Protein AF-A0A2G5SGX5-F1 (afdb_monomer)

pLDDT: mean 84.08, std 18.13, range [23.61, 96.81]

Solvent-accessible surface area (backbone atoms only — not comparable to full-atom values): 14830 Å² total; per-residue (Å²): 101,79,82,39,67,54,60,74,74,74,82,82,77,79,89,91,60,98,73,78,90,71,87,76,79,60,78,78,45,66,69,55,37,40,17,54,48,80,43,76,42,78,88,18,41,66,44,45,37,41,35,32,28,30,36,34,76,72,72,62,91,59,50,64,70,70,46,63,83,46,78,63,46,46,78,50,64,22,73,79,21,57,85,46,38,68,52,44,34,48,43,43,64,73,21,43,56,81,56,51,69,70,64,39,80,45,82,35,48,61,57,73,49,50,59,65,41,69,69,34,68,67,37,61,73,35,49,51,42,76,49,65,44,65,77,94,37,50,75,76,59,35,32,54,62,60,38,42,53,59,52,54,50,51,33,52,48,52,53,51,52,51,40,67,75,74,33,85,88,63,58,61,57,40,67,69,50,42,50,38,51,51,53,38,52,54,52,49,58,58,18,75,70,40,16,38,49,46,22,40,12,30,31,77,60,62,76,38,84,69,85,61,75,65,71,56,67,46,56,63,27,50,36,76,74,40,50,78,37,54,9,75,89,77,60,45,64,12,51,37,34,42,59,75,80,64,51,36,25,20,88,86,53,44,64,79,58,77,133

Structure (mmCIF, N/CA/C/O backbone):
data_AF-A0A2G5SGX5-F1
#
_entry.id   AF-A0A2G5SGX5-F1
#
loop_
_atom_site.group_PDB
_atom_site.id
_atom_site.type_symbol
_atom_site.label_atom_id
_atom_site.label_alt_id
_atom_site.label_comp_id
_atom_site.la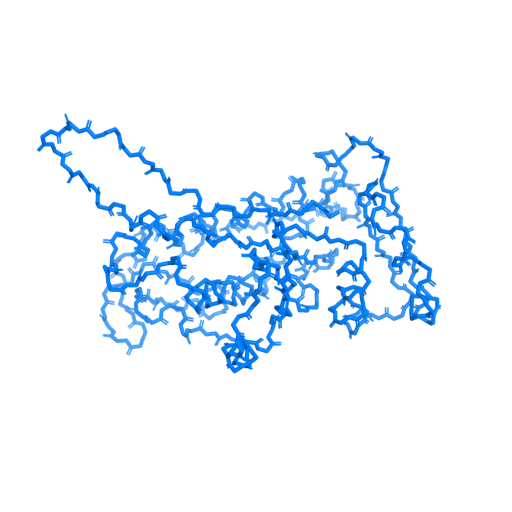bel_asym_id
_atom_site.label_entity_id
_atom_site.label_seq_id
_atom_site.pdbx_PDB_ins_code
_atom_site.Cartn_x
_atom_site.Cartn_y
_atom_site.Cartn_z
_atom_site.occupancy
_atom_site.B_iso_or_equiv
_atom_site.auth_seq_id
_atom_site.auth_comp_id
_atom_site.auth_asym_id
_atom_site.auth_atom_id
_atom_site.pdbx_PDB_model_num
ATOM 1 N N . MET A 1 1 ? 2.800 3.462 -11.704 1.00 28.61 1 MET A N 1
ATOM 2 C CA . MET A 1 1 ? 2.819 3.892 -10.299 1.00 28.61 1 MET A CA 1
ATOM 3 C C . MET A 1 1 ? 2.539 5.383 -10.240 1.00 28.61 1 MET A C 1
ATOM 5 O O . MET A 1 1 ? 3.451 6.197 -10.312 1.00 28.61 1 MET A O 1
ATOM 9 N N . ILE A 1 2 ? 1.272 5.736 -10.023 1.00 23.61 2 ILE A N 1
ATOM 10 C CA . ILE A 1 2 ? 0.923 7.075 -9.553 1.00 23.61 2 ILE A CA 1
ATOM 11 C C . ILE A 1 2 ? 1.416 7.231 -8.114 1.00 23.61 2 ILE A C 1
ATOM 13 O O . ILE A 1 2 ? 1.086 6.443 -7.227 1.00 23.61 2 ILE A O 1
ATOM 17 N N . CYS A 1 3 ? 2.215 8.274 -7.910 1.00 24.70 3 CYS A N 1
ATOM 18 C CA . CYS A 1 3 ? 2.566 8.831 -6.615 1.00 24.70 3 CYS A CA 1
ATOM 19 C C . CYS A 1 3 ? 1.268 9.293 -5.935 1.00 24.70 3 CYS A C 1
ATOM 21 O O . CYS A 1 3 ? 0.733 10.351 -6.273 1.00 24.70 3 CYS A O 1
ATOM 23 N N . PHE A 1 4 ? 0.720 8.502 -5.008 1.00 29.14 4 PHE A N 1
ATOM 24 C CA . PHE A 1 4 ? -0.409 8.964 -4.211 1.00 29.14 4 PHE A CA 1
ATOM 25 C C . PHE A 1 4 ? 0.092 9.870 -3.103 1.00 29.14 4 PHE A C 1
ATOM 27 O O . PHE A 1 4 ? 0.422 9.418 -2.009 1.00 29.14 4 PHE A O 1
ATOM 34 N N . LEU A 1 5 ? 0.082 11.172 -3.390 1.00 26.44 5 LEU A N 1
ATOM 35 C CA . LEU A 1 5 ? -0.033 12.176 -2.349 1.00 26.44 5 LEU A CA 1
ATOM 36 C C . LEU A 1 5 ? -1.410 11.961 -1.703 1.00 26.44 5 LEU A C 1
ATOM 38 O O . LEU A 1 5 ? -2.422 12.503 -2.154 1.00 26.44 5 LEU A O 1
ATOM 42 N N . ILE A 1 6 ? -1.475 11.162 -0.639 1.00 32.56 6 ILE A N 1
ATOM 43 C CA . ILE A 1 6 ? -2.511 11.393 0.363 1.00 32.56 6 ILE A CA 1
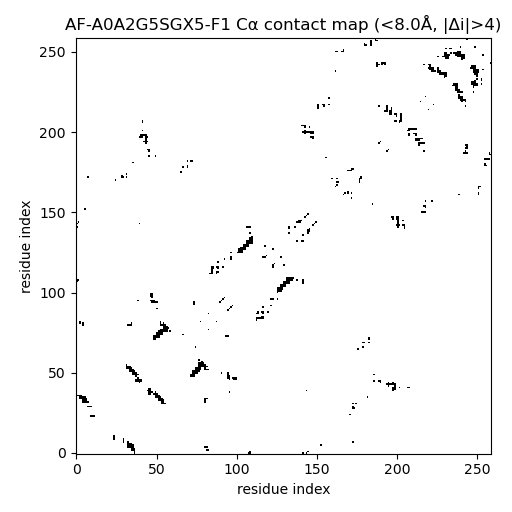ATOM 44 C C . ILE A 1 6 ? -2.043 12.646 1.086 1.00 32.56 6 ILE A C 1
ATOM 46 O O . ILE A 1 6 ? -1.414 12.620 2.141 1.00 32.56 6 ILE A O 1
ATOM 50 N N . CYS A 1 7 ? -2.318 13.787 0.452 1.00 26.64 7 CYS A N 1
ATOM 51 C CA . CYS A 1 7 ? -2.380 15.021 1.192 1.00 26.64 7 CYS A CA 1
ATOM 52 C C . CYS A 1 7 ? -3.456 14.764 2.242 1.00 26.64 7 CYS A C 1
ATOM 54 O O . CYS A 1 7 ? -4.599 14.444 1.896 1.00 26.64 7 CYS A O 1
ATOM 56 N N . PHE A 1 8 ? -3.076 14.831 3.516 1.00 33.53 8 PHE A N 1
ATOM 57 C CA . PHE A 1 8 ? -4.017 14.966 4.615 1.00 33.53 8 PHE A CA 1
ATOM 58 C C . PHE A 1 8 ? -4.720 16.309 4.413 1.00 33.53 8 PHE A C 1
ATOM 60 O O . PHE A 1 8 ? -4.390 17.302 5.050 1.00 33.53 8 PHE A O 1
ATOM 67 N N . MET A 1 9 ? -5.628 16.370 3.439 1.00 28.31 9 MET A N 1
ATOM 68 C CA . MET A 1 9 ? -6.354 17.576 3.102 1.00 28.31 9 MET A CA 1
ATOM 69 C C . MET A 1 9 ? -7.415 17.736 4.177 1.00 28.31 9 MET A C 1
ATOM 71 O O . MET A 1 9 ? -8.477 17.116 4.151 1.00 28.31 9 MET A O 1
ATOM 75 N N . ILE A 1 10 ? -7.048 18.512 5.188 1.00 33.66 10 ILE A N 1
ATOM 76 C CA . ILE A 1 10 ? -7.938 18.974 6.238 1.00 33.66 10 ILE A CA 1
ATOM 77 C C . ILE A 1 10 ? -8.904 19.957 5.569 1.00 33.66 10 ILE A C 1
ATOM 79 O O . ILE A 1 10 ? -8.487 20.987 5.044 1.00 33.66 10 ILE A O 1
ATOM 83 N N . CYS A 1 11 ? -10.193 19.620 5.528 1.00 25.23 11 CYS A N 1
ATOM 84 C CA . CYS A 1 11 ? -11.223 20.550 5.074 1.00 25.23 11 CYS A CA 1
ATOM 85 C C . CYS A 1 11 ? -11.284 21.746 6.036 1.00 25.23 11 CYS A C 1
ATOM 87 O O . CYS A 1 11 ? -11.683 21.583 7.187 1.00 25.23 11 CYS A O 1
ATOM 89 N N . PHE A 1 12 ? -10.927 22.942 5.568 1.00 29.73 12 PHE A N 1
ATOM 90 C CA . PHE A 1 12 ? -11.193 24.186 6.290 1.00 29.73 12 PHE A CA 1
ATOM 91 C C . PHE A 1 12 ? -12.675 24.566 6.162 1.00 29.73 12 PHE A C 1
ATOM 93 O O . PHE A 1 12 ? -13.223 24.593 5.061 1.00 29.73 12 PHE A O 1
ATOM 100 N N . ALA A 1 13 ? -13.314 24.914 7.280 1.00 30.45 13 ALA A N 1
ATOM 101 C CA . ALA A 1 13 ? -14.535 25.718 7.278 1.00 30.45 13 ALA A CA 1
ATOM 102 C C . ALA A 1 13 ? -14.161 27.213 7.326 1.00 30.45 13 ALA A C 1
ATOM 104 O O . ALA A 1 13 ? -13.149 27.580 7.927 1.00 30.45 13 ALA A O 1
ATOM 105 N N . LYS A 1 14 ? -14.963 28.082 6.692 1.00 34.59 14 LYS A N 1
ATOM 106 C CA . LYS A 1 14 ? -14.760 29.543 6.719 1.00 34.59 14 LYS A CA 1
ATOM 107 C C . LYS A 1 14 ? -14.859 30.082 8.156 1.00 34.59 14 LYS A C 1
ATOM 109 O O . LYS A 1 14 ? -15.774 29.730 8.897 1.00 34.59 14 LYS A O 1
ATOM 114 N N . ARG A 1 15 ? -13.926 30.965 8.526 1.00 36.12 15 ARG A N 1
ATOM 115 C CA . ARG A 1 15 ? -13.921 31.720 9.793 1.00 36.12 15 ARG A CA 1
ATOM 116 C C . ARG A 1 15 ? -15.169 32.621 9.856 1.00 36.12 15 ARG A C 1
ATOM 118 O O . ARG A 1 15 ? -15.431 33.313 8.878 1.00 36.12 15 ARG A O 1
ATOM 125 N N . GLY A 1 16 ? -15.895 32.625 10.981 1.00 43.38 16 GLY A N 1
ATOM 126 C CA . GLY A 1 16 ? -17.035 33.533 11.224 1.00 43.38 16 GLY A CA 1
ATOM 127 C C . GLY A 1 16 ? -18.434 32.899 11.241 1.00 43.38 16 GLY A C 1
ATOM 128 O O . GLY A 1 16 ? -19.388 33.553 10.843 1.00 43.38 16 GLY A O 1
ATOM 129 N N . THR A 1 17 ? -18.580 31.638 11.663 1.00 46.62 17 THR A N 1
ATOM 130 C CA . THR A 1 17 ? -19.898 31.005 11.875 1.00 46.62 17 THR A CA 1
ATOM 131 C C . THR A 1 17 ? -20.129 30.728 13.361 1.00 46.62 17 THR A C 1
ATOM 133 O O . THR A 1 17 ? -19.258 30.165 14.020 1.00 46.62 17 THR A O 1
ATOM 136 N N . ASP A 1 18 ? -21.311 31.086 13.877 1.00 43.62 18 ASP A N 1
ATOM 137 C CA . ASP A 1 18 ? -21.680 30.956 15.303 1.00 43.62 18 ASP A CA 1
ATOM 138 C C . ASP A 1 18 ? -21.793 29.500 15.790 1.00 43.62 18 ASP A C 1
ATOM 140 O O . ASP A 1 18 ? -21.852 29.234 16.989 1.00 43.62 18 ASP A O 1
ATOM 144 N N . LYS A 1 19 ? -21.794 28.527 1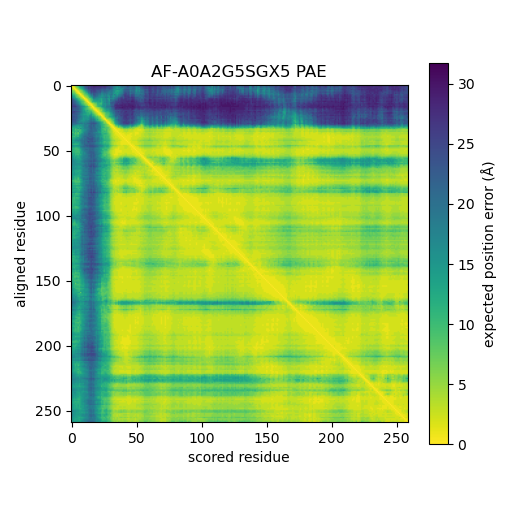4.869 1.00 40.25 19 LYS A N 1
ATOM 145 C CA . LYS A 1 19 ? -21.787 27.092 15.178 1.00 40.25 19 LYS A CA 1
ATOM 146 C C . LYS A 1 19 ? -20.506 26.437 14.672 1.00 40.25 19 LYS A C 1
ATOM 148 O O . LYS A 1 19 ? -20.391 26.063 13.504 1.00 40.25 19 LYS A O 1
ATOM 153 N N . VAL A 1 20 ? -19.555 26.239 15.581 1.00 43.84 20 VAL A N 1
ATOM 154 C CA . VAL A 1 20 ? -18.352 25.436 15.333 1.00 43.84 20 VAL A CA 1
ATOM 155 C C . VAL A 1 20 ? -18.704 23.958 15.508 1.00 43.84 20 VAL A C 1
ATOM 157 O O . VAL A 1 20 ? -18.677 23.424 16.610 1.00 43.84 20 VAL A O 1
ATOM 160 N N . TYR A 1 21 ? -19.036 23.276 14.411 1.00 46.88 21 TYR A N 1
ATOM 161 C CA . TYR A 1 21 ? -19.309 21.830 14.437 1.00 46.88 21 TYR A CA 1
ATOM 162 C C . TYR A 1 21 ? -18.037 20.977 14.565 1.00 46.88 21 TYR A C 1
ATOM 164 O O . TYR A 1 21 ? -18.115 19.801 14.916 1.00 46.88 21 TYR A O 1
ATOM 172 N N . ARG A 1 22 ? -16.866 21.536 14.222 1.00 43.31 22 ARG A N 1
ATOM 173 C CA . ARG A 1 22 ? -15.574 20.834 14.190 1.00 43.31 22 ARG A CA 1
ATOM 174 C C . ARG A 1 22 ? -14.421 21.792 14.475 1.00 43.31 22 ARG A C 1
ATOM 176 O O . ARG A 1 22 ? -14.322 22.840 13.841 1.00 43.31 22 ARG A O 1
ATOM 183 N N . VAL A 1 23 ? -13.503 21.390 15.350 1.00 46.00 23 VAL A N 1
ATOM 184 C CA . VAL A 1 23 ? -12.199 22.046 15.517 1.00 46.00 23 VAL A CA 1
ATOM 185 C C . VAL A 1 23 ? -11.193 21.317 14.627 1.00 46.00 23 VAL A C 1
ATOM 187 O O . VAL A 1 23 ? -10.923 20.134 14.823 1.00 46.00 23 VAL A O 1
ATOM 190 N N . CYS A 1 24 ? -10.659 21.998 13.613 1.00 46.50 24 CYS A N 1
ATOM 191 C CA . CYS A 1 24 ? -9.562 21.463 12.805 1.00 46.50 24 CYS A CA 1
ATOM 192 C C . CYS A 1 24 ? -8.223 21.667 13.529 1.00 46.50 24 CYS A C 1
ATOM 194 O O . CYS A 1 24 ? -8.027 22.660 14.229 1.00 46.50 24 CYS A O 1
ATOM 196 N N . GLN A 1 25 ? -7.303 20.711 13.370 1.00 47.66 25 GLN A N 1
ATOM 197 C CA . GLN A 1 25 ? -5.969 20.755 13.980 1.00 47.66 25 GLN A CA 1
ATOM 198 C C . GLN A 1 25 ? -5.160 21.969 13.478 1.00 47.66 25 GLN A C 1
ATOM 200 O O . GLN A 1 25 ? -5.423 22.492 12.397 1.00 47.66 25 GLN A O 1
ATOM 205 N N . ARG A 1 26 ? -4.196 22.430 14.294 1.00 45.75 26 ARG A N 1
ATOM 206 C CA . ARG A 1 26 ? -3.393 23.660 14.092 1.00 45.75 26 ARG A CA 1
ATOM 207 C C . ARG A 1 26 ? -2.812 23.772 12.678 1.00 45.75 26 ARG A C 1
ATOM 209 O O . ARG A 1 26 ? -2.385 22.780 12.120 1.00 45.75 26 ARG A O 1
ATOM 216 N N . ASP A 1 27 ? -2.633 24.984 12.164 1.00 42.56 27 ASP A N 1
ATOM 217 C CA . ASP A 1 27 ? -2.135 25.235 10.799 1.00 42.56 27 ASP A CA 1
ATOM 218 C C . ASP A 1 27 ? -0.781 24.553 10.475 1.00 42.56 27 ASP A C 1
ATOM 220 O O . ASP A 1 27 ? -0.607 23.973 9.408 1.00 42.56 27 ASP A O 1
ATOM 224 N N . ASN A 1 28 ? 0.153 24.464 11.434 1.00 41.00 28 ASN A N 1
ATOM 225 C CA . ASN A 1 28 ? 1.418 23.721 11.263 1.00 41.00 28 ASN A CA 1
ATOM 226 C C . ASN A 1 28 ? 1.248 22.197 11.057 1.00 41.00 28 ASN A C 1
ATOM 228 O O . ASN A 1 28 ? 2.151 21.553 10.529 1.00 41.00 28 ASN A O 1
ATOM 232 N N . ALA A 1 29 ? 0.101 21.621 11.434 1.00 43.16 29 ALA A N 1
ATOM 233 C CA . ALA A 1 29 ? -0.271 20.224 11.188 1.00 43.16 29 ALA A CA 1
ATOM 234 C C . ALA A 1 29 ? -0.443 19.901 9.693 1.00 43.16 29 ALA A C 1
ATOM 236 O O . ALA A 1 29 ? -0.409 18.737 9.306 1.00 43.16 29 ALA A O 1
ATOM 237 N N . THR A 1 30 ? -0.631 20.922 8.853 1.00 46.97 30 THR A N 1
ATOM 238 C CA . THR A 1 30 ? -0.876 20.778 7.409 1.00 46.97 30 THR A CA 1
ATOM 239 C C . THR A 1 30 ? 0.407 20.711 6.579 1.00 46.97 30 THR A C 1
ATOM 241 O O . THR A 1 30 ? 0.362 20.383 5.396 1.00 46.97 30 THR A O 1
ATOM 244 N N . ARG A 1 31 ? 1.568 20.997 7.188 1.00 49.03 31 ARG A N 1
ATOM 245 C CA . ARG A 1 31 ? 2.859 21.091 6.486 1.00 49.03 31 ARG A CA 1
ATOM 246 C C . ARG A 1 31 ? 3.586 19.761 6.331 1.00 49.03 31 ARG A C 1
ATOM 248 O O . ARG A 1 31 ? 4.628 19.736 5.692 1.00 49.03 31 ARG A O 1
ATOM 255 N N . HIS A 1 32 ? 3.075 18.680 6.912 1.00 58.59 32 HIS A N 1
ATOM 256 C CA . HIS A 1 32 ? 3.657 17.347 6.794 1.00 58.59 32 HIS A CA 1
ATOM 257 C C . HIS A 1 32 ? 2.726 16.472 5.959 1.00 58.59 32 HIS A C 1
ATOM 259 O O . HIS A 1 32 ? 1.729 15.950 6.453 1.00 58.59 32 HIS A O 1
ATOM 265 N N . SER A 1 33 ? 3.039 16.338 4.674 1.00 68.12 33 SER A N 1
ATOM 266 C CA . SER A 1 33 ? 2.408 15.360 3.794 1.00 68.12 33 SER A CA 1
ATOM 267 C C . SER A 1 33 ? 3.286 14.114 3.684 1.00 68.12 33 SER A C 1
ATOM 269 O O . SER A 1 33 ? 4.501 14.151 3.903 1.00 68.12 33 SER A O 1
ATOM 271 N N . MET A 1 34 ? 2.657 12.989 3.363 1.00 80.81 34 MET A N 1
ATOM 272 C CA . MET A 1 34 ? 3.364 11.763 3.022 1.00 80.81 34 MET A CA 1
ATOM 273 C C . MET A 1 34 ? 2.718 11.114 1.811 1.00 80.81 34 MET A C 1
ATOM 275 O O . MET A 1 34 ? 1.509 11.225 1.594 1.00 80.81 34 MET A O 1
ATOM 279 N N . THR A 1 35 ? 3.541 10.420 1.045 1.00 83.06 35 THR A N 1
ATOM 280 C CA . THR A 1 35 ? 3.111 9.651 -0.114 1.00 83.06 35 THR A CA 1
ATOM 281 C C . THR A 1 35 ? 3.243 8.171 0.197 1.00 83.06 35 THR A C 1
ATOM 283 O O . THR A 1 35 ? 4.284 7.738 0.694 1.00 83.06 35 THR A O 1
ATOM 286 N N . PHE A 1 36 ? 2.197 7.408 -0.120 1.00 86.25 36 PHE A N 1
ATOM 287 C CA . PHE A 1 36 ? 2.217 5.949 -0.083 1.00 86.25 36 PHE A CA 1
ATOM 288 C C . PHE A 1 36 ? 2.417 5.387 -1.485 1.00 86.25 36 PHE A C 1
ATOM 290 O O . PHE A 1 36 ? 1.718 5.769 -2.427 1.00 86.25 36 PHE A O 1
ATOM 297 N N . ASN A 1 37 ? 3.337 4.436 -1.601 1.00 88.62 37 ASN A N 1
ATOM 298 C CA . ASN A 1 37 ? 3.647 3.735 -2.839 1.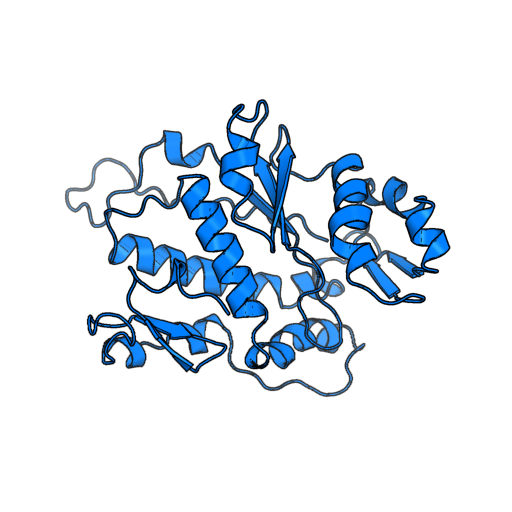00 88.62 37 ASN A CA 1
ATOM 299 C C . ASN A 1 37 ? 3.441 2.224 -2.629 1.00 88.62 37 ASN A C 1
ATOM 301 O O . ASN A 1 37 ? 4.413 1.487 -2.439 1.00 88.62 37 ASN A O 1
ATOM 305 N N . PRO A 1 38 ? 2.178 1.754 -2.601 1.00 91.69 38 PRO A N 1
ATOM 306 C CA . PRO A 1 38 ? 1.878 0.331 -2.507 1.00 91.69 38 PRO A CA 1
ATOM 307 C C . PRO A 1 38 ? 2.219 -0.384 -3.821 1.00 91.69 38 PRO A C 1
ATOM 309 O O . PRO A 1 38 ? 2.077 0.179 -4.909 1.00 91.69 38 PRO A O 1
ATOM 312 N N . CYS A 1 39 ? 2.612 -1.652 -3.720 1.00 93.06 39 CYS A N 1
ATOM 313 C CA . CYS A 1 39 ? 2.743 -2.557 -4.857 1.00 93.06 39 CYS A CA 1
ATOM 314 C C . CYS A 1 39 ? 1.748 -3.704 -4.691 1.00 93.06 39 CYS A C 1
ATOM 316 O O . CYS A 1 39 ? 1.640 -4.272 -3.606 1.00 93.06 39 CYS A O 1
ATOM 318 N N . ILE A 1 40 ? 1.012 -4.025 -5.753 1.00 94.69 40 ILE A N 1
ATOM 319 C CA . ILE A 1 40 ? 0.028 -5.108 -5.766 1.00 94.69 40 ILE A CA 1
ATOM 320 C C . ILE A 1 40 ? 0.370 -6.122 -6.850 1.00 94.69 40 ILE A C 1
ATOM 322 O O . ILE A 1 40 ? 0.915 -5.759 -7.894 1.00 94.69 40 ILE A O 1
ATOM 326 N N . SER A 1 41 ? 0.003 -7.372 -6.614 1.00 94.56 41 SER A N 1
ATOM 327 C CA . SER A 1 41 ? 0.204 -8.492 -7.531 1.00 94.56 41 SER A CA 1
ATOM 328 C C . SER A 1 41 ? -1.126 -9.073 -8.014 1.00 94.56 41 SER A C 1
ATOM 330 O O . SER A 1 41 ? -2.169 -8.938 -7.366 1.00 94.56 41 SER A O 1
ATOM 332 N N . ALA A 1 42 ? -1.088 -9.740 -9.170 1.00 93.19 42 ALA A N 1
ATOM 333 C CA . ALA A 1 42 ? -2.269 -10.342 -9.791 1.00 93.19 42 ALA A CA 1
ATOM 334 C C . ALA A 1 42 ? -2.854 -11.517 -8.983 1.00 93.19 42 ALA A C 1
ATOM 336 O O . ALA A 1 42 ? -4.016 -11.861 -9.168 1.00 93.19 42 ALA A O 1
ATOM 337 N N . ASP A 1 43 ? -2.094 -12.097 -8.049 1.00 91.75 43 ASP A N 1
ATOM 338 C CA . ASP A 1 43 ? -2.593 -13.091 -7.088 1.00 91.75 43 ASP A CA 1
ATOM 339 C C . ASP A 1 43 ? -3.374 -12.458 -5.920 1.00 91.75 43 ASP A C 1
ATOM 341 O O . ASP A 1 43 ? -3.851 -13.174 -5.043 1.00 91.75 43 ASP A O 1
ATOM 345 N N . GLY A 1 44 ? -3.561 -11.135 -5.921 1.00 93.19 44 GLY A N 1
ATOM 346 C CA . GLY A 1 44 ? -4.358 -10.435 -4.921 1.00 93.19 44 GLY A CA 1
ATOM 347 C C . GLY A 1 44 ? -3.589 -10.078 -3.654 1.00 93.19 44 GLY A C 1
ATOM 348 O O . GLY A 1 44 ? -4.193 -9.978 -2.593 1.00 93.19 44 GLY A O 1
ATOM 349 N N . LYS A 1 45 ? -2.268 -9.894 -3.722 1.00 92.94 45 LYS A N 1
ATOM 350 C CA . LYS A 1 45 ? -1.461 -9.545 -2.545 1.00 92.94 45 LYS A CA 1
ATOM 351 C C . LYS A 1 45 ? -0.879 -8.144 -2.639 1.00 92.94 45 LYS A C 1
ATOM 353 O O . LYS A 1 45 ? -0.576 -7.635 -3.717 1.00 92.94 45 LYS A O 1
ATOM 358 N N . LEU A 1 46 ? -0.676 -7.537 -1.474 1.00 92.62 46 LEU A N 1
ATOM 359 C CA . LEU A 1 46 ? 0.269 -6.437 -1.322 1.00 92.62 46 LEU A CA 1
ATOM 360 C C . LEU A 1 46 ? 1.684 -7.018 -1.289 1.00 92.62 46 LEU A C 1
ATOM 362 O O . LEU A 1 46 ? 1.992 -7.876 -0.465 1.00 92.62 46 LEU A O 1
ATOM 366 N N . THR A 1 47 ? 2.528 -6.557 -2.204 1.00 88.06 47 THR A N 1
ATOM 367 C CA . THR A 1 47 ? 3.869 -7.094 -2.434 1.00 88.06 47 THR A CA 1
ATOM 368 C C . THR A 1 47 ? 4.927 -6.181 -1.821 1.00 88.06 47 THR A C 1
ATOM 370 O O . THR A 1 47 ? 4.969 -4.983 -2.108 1.00 88.06 47 THR A O 1
ATOM 373 N N . GLY A 1 48 ? 5.798 -6.763 -0.997 1.00 88.75 48 GLY A N 1
ATOM 374 C CA . GLY A 1 48 ? 6.919 -6.066 -0.370 1.00 88.75 48 GLY A CA 1
ATOM 375 C C . GLY A 1 48 ? 6.522 -5.074 0.720 1.00 88.75 48 GLY A C 1
ATOM 376 O O . GLY A 1 48 ? 5.381 -5.027 1.182 1.00 88.75 48 GLY A O 1
ATOM 377 N N . LYS A 1 49 ? 7.510 -4.289 1.158 1.00 93.38 49 LYS A N 1
ATOM 378 C CA . LYS A 1 49 ? 7.298 -3.220 2.141 1.00 93.38 49 LYS A CA 1
ATOM 379 C C . LYS A 1 49 ? 6.527 -2.063 1.519 1.00 93.38 49 LYS A C 1
ATOM 381 O O . LYS A 1 49 ? 6.755 -1.717 0.357 1.00 93.38 49 LYS A O 1
ATOM 386 N N . LEU A 1 50 ? 5.680 -1.408 2.311 1.00 93.69 50 LEU A N 1
ATOM 387 C CA . LEU A 1 50 ? 5.051 -0.164 1.881 1.00 93.69 50 LEU A CA 1
ATOM 388 C C . LEU A 1 50 ? 6.102 0.945 1.863 1.00 93.69 50 LEU A C 1
ATOM 390 O O . LEU A 1 50 ? 6.668 1.306 2.897 1.00 93.69 50 LEU A O 1
ATOM 394 N N . PHE A 1 51 ? 6.352 1.501 0.685 1.00 93.25 51 PHE A N 1
ATOM 395 C CA . PHE A 1 51 ? 7.284 2.606 0.532 1.00 93.25 51 PHE A CA 1
ATOM 396 C C . PHE A 1 51 ? 6.579 3.923 0.843 1.00 93.25 51 PHE A C 1
ATOM 398 O O . PHE A 1 51 ? 5.547 4.251 0.251 1.00 93.25 51 PHE A O 1
ATOM 405 N N . VAL A 1 52 ? 7.121 4.651 1.816 1.00 91.81 52 VAL A N 1
ATOM 406 C CA . VAL A 1 52 ? 6.535 5.874 2.364 1.00 91.81 52 VAL A CA 1
ATOM 407 C C . VAL A 1 52 ? 7.526 7.013 2.183 1.00 91.81 52 VAL A C 1
ATOM 409 O O . VAL A 1 52 ? 8.616 6.979 2.748 1.00 91.81 52 VAL A O 1
ATOM 412 N N . THR A 1 53 ? 7.142 8.042 1.430 1.00 90.19 53 THR A N 1
ATOM 413 C CA . THR A 1 53 ? 7.965 9.250 1.257 1.00 90.19 53 THR A CA 1
ATOM 414 C C . THR A 1 53 ? 7.397 10.387 2.094 1.00 90.19 53 THR A C 1
ATOM 416 O O . THR A 1 53 ? 6.278 10.835 1.853 1.00 90.19 53 THR A O 1
ATOM 419 N N . LEU A 1 54 ? 8.168 10.867 3.067 1.00 88.00 54 LEU A N 1
ATOM 420 C CA . LEU A 1 54 ? 7.830 12.035 3.878 1.00 88.00 54 LEU A CA 1
ATOM 421 C C . LEU A 1 54 ? 8.230 13.331 3.161 1.00 88.00 54 LEU A C 1
ATOM 423 O O . LEU A 1 54 ? 9.330 13.429 2.609 1.00 88.00 54 LEU A O 1
ATOM 427 N N . TYR A 1 55 ? 7.368 14.348 3.204 1.00 85.62 55 TYR A N 1
ATOM 428 C CA . TYR A 1 55 ? 7.725 15.708 2.796 1.00 85.62 55 TYR A CA 1
ATOM 429 C C . TYR A 1 55 ? 8.611 16.366 3.857 1.00 85.62 55 TYR A C 1
ATOM 431 O O . TYR A 1 55 ? 8.123 17.022 4.781 1.00 85.62 55 TYR A O 1
ATOM 439 N N . GLU A 1 56 ? 9.924 16.146 3.746 1.00 83.12 56 GLU A N 1
ATOM 440 C CA . GLU A 1 56 ? 10.926 16.660 4.683 1.00 83.12 56 GLU A CA 1
ATOM 441 C C . GLU A 1 56 ? 12.221 17.029 3.961 1.00 83.12 56 GLU A C 1
ATOM 443 O O . GLU A 1 56 ? 13.077 16.170 3.718 1.00 83.12 56 GLU A O 1
ATOM 448 N N . PRO A 1 57 ? 12.414 18.328 3.668 1.00 78.75 57 PRO A N 1
ATOM 449 C CA . PRO A 1 57 ? 13.676 18.841 3.145 1.00 78.75 57 PRO A CA 1
ATOM 450 C C . PRO A 1 57 ? 14.875 18.507 4.038 1.00 78.75 57 PRO A C 1
ATOM 452 O O . PRO A 1 57 ? 15.962 18.222 3.542 1.00 78.75 57 PRO A O 1
ATOM 455 N N . LYS A 1 58 ? 14.677 18.541 5.361 1.00 81.69 58 LYS A N 1
ATOM 456 C CA . LYS A 1 58 ? 15.689 18.207 6.367 1.00 81.69 58 LYS A CA 1
ATOM 457 C C . LYS A 1 58 ? 15.052 17.304 7.426 1.00 81.69 58 LYS A C 1
ATOM 459 O O . LYS A 1 58 ? 14.299 17.817 8.257 1.00 81.69 58 LYS A O 1
ATOM 464 N N . PRO A 1 59 ? 15.315 15.988 7.404 1.00 79.31 59 PRO A N 1
ATOM 465 C CA . PRO A 1 59 ? 14.736 15.080 8.379 1.00 79.31 59 PRO A CA 1
ATOM 466 C C . PRO A 1 59 ? 15.348 15.338 9.766 1.00 79.31 59 PRO A C 1
ATOM 468 O O . PRO A 1 59 ? 16.530 15.689 9.872 1.00 79.31 59 PRO A O 1
ATOM 471 N N . PRO A 1 60 ? 14.588 15.149 10.855 1.00 81.44 60 PRO A N 1
ATOM 472 C CA . PRO A 1 60 ? 15.140 15.234 12.200 1.00 81.44 60 PRO A CA 1
ATOM 473 C C . PRO A 1 60 ? 16.157 14.108 12.438 1.00 81.44 60 PRO A C 1
ATOM 475 O O . PRO A 1 60 ? 16.009 12.999 11.927 1.00 81.44 60 PRO A O 1
ATOM 478 N N . ARG A 1 61 ? 17.165 14.347 13.291 1.00 81.06 61 ARG A N 1
ATOM 479 C CA . ARG A 1 61 ? 18.173 13.322 13.647 1.00 81.06 61 ARG A CA 1
ATOM 480 C C . ARG A 1 61 ? 17.544 12.044 14.221 1.00 81.06 61 ARG A C 1
ATOM 482 O O . ARG A 1 61 ? 18.058 10.953 14.000 1.00 81.06 61 ARG A O 1
ATOM 489 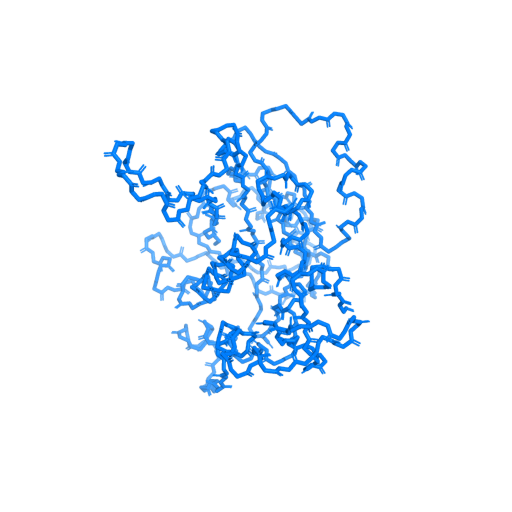N N . SER A 1 62 ? 16.410 12.174 14.910 1.00 83.31 62 SER A N 1
ATOM 490 C CA . SER A 1 62 ? 15.656 11.069 15.512 1.00 83.31 62 SER A CA 1
ATOM 491 C C . SER A 1 62 ? 14.782 10.281 14.526 1.00 83.31 62 SER A C 1
ATOM 493 O O . SER A 1 62 ? 14.132 9.324 14.945 1.00 83.31 62 SER A O 1
ATOM 495 N N . ILE A 1 63 ? 14.763 10.619 13.227 1.00 84.00 63 ILE A N 1
ATOM 496 C CA . ILE A 1 63 ? 13.901 9.942 12.241 1.00 84.00 63 ILE A CA 1
ATOM 497 C C . ILE A 1 63 ? 14.139 8.428 12.213 1.00 84.00 63 ILE A C 1
ATOM 499 O O . ILE A 1 63 ? 13.186 7.660 12.158 1.00 84.00 63 ILE A O 1
ATOM 503 N N . ARG A 1 64 ? 15.397 7.987 12.353 1.00 84.62 64 ARG A N 1
ATOM 504 C CA . ARG A 1 64 ? 15.747 6.559 12.372 1.00 84.62 64 ARG A CA 1
ATOM 505 C C . ARG A 1 64 ? 15.120 5.831 13.559 1.00 84.62 64 ARG A C 1
ATOM 507 O O . ARG A 1 64 ? 14.559 4.761 13.374 1.00 84.62 64 ARG A O 1
ATOM 514 N N . GLN A 1 65 ? 15.180 6.423 14.752 1.00 86.75 65 GLN A N 1
ATOM 515 C CA . GLN A 1 65 ? 14.578 5.851 15.963 1.00 86.75 65 GLN A CA 1
ATOM 516 C C . GLN A 1 65 ? 13.051 5.827 15.871 1.00 86.75 65 GLN A C 1
ATOM 518 O O . GLN A 1 65 ? 12.431 4.860 16.291 1.00 86.75 65 GLN A O 1
ATOM 523 N N . MET A 1 66 ? 12.448 6.865 15.285 1.00 87.12 66 MET A N 1
ATOM 524 C CA . MET A 1 66 ? 10.999 6.924 15.089 1.00 87.12 66 MET A CA 1
ATOM 525 C C . MET A 1 66 ? 10.498 5.877 14.091 1.00 87.12 66 MET A C 1
ATOM 527 O O . MET A 1 66 ? 9.410 5.344 14.267 1.00 87.12 66 MET A O 1
ATOM 531 N N . VAL A 1 67 ? 11.268 5.606 13.036 1.00 89.62 67 VAL A N 1
ATOM 532 C CA . VAL A 1 67 ? 10.894 4.655 11.981 1.00 89.62 67 VAL A CA 1
ATOM 533 C C . VAL A 1 67 ? 11.176 3.207 12.386 1.00 89.62 67 VAL A C 1
ATOM 535 O O . VAL A 1 67 ? 10.484 2.313 11.915 1.00 89.62 67 VAL A O 1
ATOM 538 N N . ALA A 1 68 ? 12.153 2.966 13.267 1.00 88.88 68 ALA A N 1
ATOM 539 C CA . ALA A 1 68 ? 12.598 1.625 13.656 1.00 88.88 68 ALA A CA 1
ATOM 540 C C . ALA A 1 68 ? 11.478 0.636 14.056 1.00 88.88 68 ALA A C 1
ATOM 542 O O . ALA A 1 68 ? 11.594 -0.529 13.678 1.00 88.88 68 ALA A O 1
ATOM 543 N N . PRO A 1 69 ? 10.392 1.043 14.748 1.00 91.50 69 PRO A N 1
ATOM 544 C CA . PRO A 1 69 ? 9.292 0.134 15.082 1.00 91.50 69 PRO A CA 1
ATOM 545 C C . PRO A 1 69 ? 8.462 -0.347 13.880 1.00 91.50 69 PRO A C 1
ATOM 547 O O . PRO A 1 69 ? 7.746 -1.334 13.999 1.00 91.50 69 PRO A O 1
ATOM 550 N N . PHE A 1 70 ? 8.519 0.337 12.733 1.00 92.31 70 PHE A N 1
ATOM 551 C CA . PHE A 1 70 ? 7.675 0.056 11.569 1.00 92.31 70 PHE A CA 1
ATOM 552 C C . PHE A 1 70 ? 8.401 -0.840 10.559 1.00 92.31 70 PHE A C 1
ATOM 554 O O . PHE A 1 70 ? 8.897 -0.376 9.532 1.00 92.31 70 PHE A O 1
A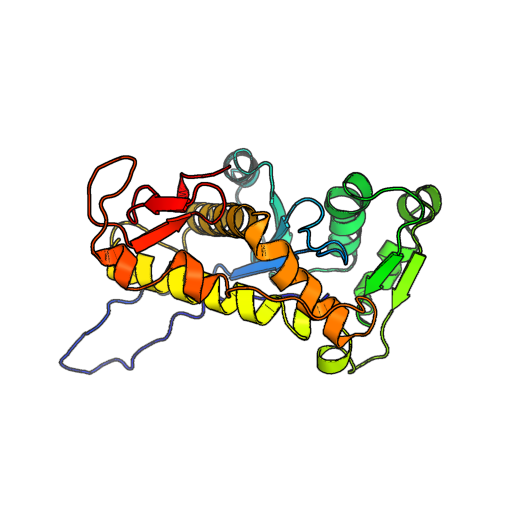TOM 561 N N . THR A 1 71 ? 8.470 -2.140 10.843 1.00 90.88 71 THR A N 1
ATOM 562 C CA . THR A 1 71 ? 9.231 -3.112 10.035 1.00 90.88 71 THR A CA 1
ATOM 563 C C . THR A 1 71 ? 8.674 -3.326 8.627 1.00 90.88 71 THR A C 1
ATOM 565 O O . THR A 1 71 ? 9.454 -3.581 7.701 1.00 90.88 71 THR A O 1
ATOM 568 N N . ASP A 1 72 ? 7.360 -3.168 8.458 1.00 91.19 72 ASP A N 1
ATOM 569 C CA . ASP A 1 72 ? 6.641 -3.361 7.187 1.00 91.19 72 ASP A CA 1
ATOM 570 C C . ASP A 1 72 ? 6.691 -2.134 6.273 1.00 91.19 72 ASP A C 1
ATOM 572 O O . ASP A 1 72 ? 6.274 -2.184 5.112 1.00 91.19 72 ASP A O 1
ATOM 576 N N . LEU A 1 73 ? 7.218 -1.023 6.789 1.00 94.50 73 LEU A N 1
ATOM 577 C CA . LEU A 1 73 ? 7.386 0.216 6.053 1.00 94.50 73 LEU A CA 1
ATOM 578 C C . LEU A 1 73 ? 8.851 0.383 5.640 1.00 94.50 73 LEU A C 1
ATOM 580 O O . LEU A 1 73 ? 9.782 0.072 6.385 1.00 94.50 73 LEU A O 1
ATOM 584 N N . TYR A 1 74 ? 9.065 0.939 4.453 1.00 94.19 74 TYR A N 1
ATOM 585 C CA . TYR A 1 74 ? 10.324 1.590 4.111 1.00 94.19 74 TYR A CA 1
ATOM 586 C C . TYR A 1 74 ? 10.066 3.091 4.064 1.00 94.19 74 TYR A C 1
ATOM 588 O O . TYR A 1 74 ? 9.451 3.598 3.125 1.00 94.19 74 TYR A O 1
ATOM 596 N N . VAL A 1 75 ? 10.494 3.796 5.110 1.00 92.38 75 VAL A N 1
ATOM 597 C CA . VAL A 1 75 ? 10.255 5.234 5.245 1.00 92.38 75 VAL A CA 1
ATOM 598 C C . VAL A 1 75 ? 11.476 6.002 4.761 1.00 92.38 75 VAL A C 1
ATOM 600 O O . VAL A 1 75 ? 12.581 5.835 5.275 1.00 92.38 75 VAL A O 1
ATOM 603 N N . THR A 1 76 ? 11.252 6.876 3.791 1.00 91.31 76 THR A N 1
ATOM 604 C CA . THR A 1 76 ? 12.235 7.809 3.244 1.00 91.31 76 THR A CA 1
ATOM 605 C C . THR A 1 76 ? 11.681 9.233 3.284 1.00 91.31 76 THR A C 1
ATOM 607 O O . THR A 1 76 ? 10.558 9.469 3.736 1.00 91.31 76 THR A O 1
ATOM 610 N N . HIS A 1 77 ? 12.458 10.206 2.824 1.00 90.00 77 HIS A N 1
ATOM 611 C CA . HIS A 1 77 ? 12.029 11.594 2.741 1.00 90.00 77 HIS A CA 1
ATOM 612 C C . HIS A 1 77 ? 12.488 12.249 1.438 1.00 90.00 77 HIS A C 1
ATOM 614 O O . HIS A 1 77 ? 13.473 11.842 0.821 1.00 90.00 77 HIS A O 1
ATOM 620 N N . SER A 1 78 ? 11.778 13.293 1.019 1.00 86.94 78 SER A N 1
ATOM 621 C CA . SER A 1 78 ? 12.198 14.136 -0.097 1.00 86.94 78 SER A CA 1
ATOM 622 C C . SER A 1 78 ? 11.808 15.592 0.131 1.00 86.94 78 SER A C 1
ATOM 624 O O . SER A 1 78 ? 10.931 15.902 0.939 1.00 86.94 78 SER A O 1
ATOM 626 N N . HIS A 1 79 ? 12.458 16.501 -0.601 1.00 83.12 79 HIS A N 1
ATOM 627 C CA . HIS A 1 79 ? 12.172 17.932 -0.502 1.00 83.12 79 HIS A CA 1
ATOM 628 C C . HIS A 1 79 ? 10.737 18.273 -0.918 1.00 83.12 79 HIS A C 1
ATOM 630 O O . HIS A 1 79 ? 10.204 19.256 -0.432 1.00 83.12 79 HIS A O 1
ATOM 636 N N . SER A 1 80 ? 10.118 17.498 -1.814 1.00 80.38 80 SER A N 1
ATOM 637 C CA . SER A 1 80 ? 8.761 17.732 -2.334 1.00 80.38 80 SER A CA 1
ATOM 638 C C . SER A 1 80 ? 7.720 16.729 -1.829 1.00 80.38 80 SER A C 1
ATOM 640 O O . SER A 1 80 ? 6.536 16.899 -2.099 1.00 80.38 80 SER A O 1
ATOM 642 N N . GLY A 1 81 ? 8.130 15.691 -1.088 1.00 77.38 81 GLY A N 1
ATOM 643 C CA . GLY A 1 81 ? 7.254 14.587 -0.674 1.00 77.38 81 GLY A CA 1
ATOM 644 C C . GLY A 1 81 ? 6.882 13.660 -1.834 1.00 77.38 81 GLY A C 1
ATOM 645 O O . GLY A 1 81 ? 6.136 12.699 -1.654 1.00 77.38 81 GLY A O 1
ATOM 646 N N . ILE A 1 82 ? 7.412 13.946 -3.025 1.00 78.00 82 ILE A N 1
ATOM 647 C CA . ILE A 1 82 ? 7.246 13.177 -4.252 1.00 78.00 82 ILE A CA 1
ATOM 648 C C . ILE A 1 82 ? 8.495 12.315 -4.441 1.00 78.00 82 ILE A C 1
ATOM 650 O O . ILE A 1 82 ? 9.603 12.675 -4.027 1.00 78.00 82 ILE A O 1
ATOM 654 N N . MET A 1 83 ? 8.303 11.165 -5.069 1.00 81.06 83 MET A N 1
ATOM 655 C CA . MET A 1 83 ? 9.377 10.256 -5.434 1.00 81.06 83 MET A CA 1
ATOM 656 C C . MET A 1 83 ? 10.245 10.840 -6.566 1.00 81.06 83 MET A C 1
ATOM 658 O O . MET A 1 83 ? 9.743 11.393 -7.541 1.00 81.06 83 MET A O 1
ATOM 662 N N . THR A 1 84 ? 11.564 10.698 -6.438 1.00 89.38 84 THR A N 1
ATOM 663 C CA . THR A 1 84 ? 12.566 11.026 -7.468 1.00 89.38 84 THR A CA 1
ATOM 664 C C . THR A 1 84 ? 13.075 9.746 -8.138 1.00 89.38 84 THR A C 1
ATOM 666 O O . THR A 1 84 ? 12.821 8.656 -7.630 1.00 89.38 84 THR A O 1
ATOM 669 N N . SER A 1 85 ? 13.829 9.839 -9.239 1.00 90.75 85 SER A N 1
ATOM 670 C CA . SER A 1 85 ? 14.401 8.649 -9.898 1.00 90.75 85 SER A CA 1
ATOM 671 C C . SER A 1 85 ? 15.279 7.820 -8.952 1.00 90.75 85 SER A C 1
ATOM 673 O O . SER A 1 85 ? 15.171 6.600 -8.907 1.00 90.75 85 SER A O 1
ATOM 675 N N . ARG A 1 86 ? 16.066 8.488 -8.098 1.00 92.62 86 ARG A N 1
ATOM 676 C CA . ARG A 1 86 ? 16.857 7.826 -7.051 1.00 92.62 86 ARG A CA 1
ATOM 677 C C . ARG A 1 86 ? 15.977 7.100 -6.031 1.00 92.62 86 ARG A C 1
ATOM 679 O O . ARG A 1 86 ? 16.277 5.978 -5.649 1.00 92.62 86 ARG A O 1
ATOM 686 N N . LEU A 1 87 ? 14.880 7.721 -5.594 1.00 92.19 87 LEU A N 1
ATOM 687 C CA . LEU A 1 87 ? 13.941 7.064 -4.681 1.00 92.19 87 LEU A CA 1
ATOM 688 C C . LEU A 1 87 ? 13.220 5.886 -5.351 1.00 92.19 87 LEU A C 1
ATOM 690 O O . LEU A 1 87 ? 12.891 4.922 -4.668 1.00 92.19 87 LEU A O 1
ATOM 694 N N . ALA A 1 88 ? 13.012 5.928 -6.669 1.00 92.38 88 ALA A N 1
ATOM 695 C CA . ALA A 1 88 ? 12.475 4.798 -7.421 1.00 92.38 88 ALA A CA 1
ATOM 696 C C . ALA A 1 88 ? 13.466 3.620 -7.484 1.00 92.38 88 ALA A C 1
ATOM 698 O O . ALA A 1 88 ? 13.054 2.470 -7.335 1.00 92.38 88 ALA A O 1
ATOM 699 N N . GLU A 1 89 ? 14.767 3.889 -7.635 1.00 94.56 89 GLU A N 1
ATOM 700 C CA . GLU A 1 89 ? 15.815 2.866 -7.504 1.00 94.56 89 GLU A CA 1
ATOM 701 C C . GLU A 1 89 ? 15.823 2.251 -6.099 1.00 94.56 89 GLU A C 1
ATOM 703 O O . GLU A 1 89 ? 15.814 1.027 -5.960 1.00 94.56 89 GLU A O 1
ATOM 708 N N . GLU A 1 90 ? 15.754 3.082 -5.055 1.00 94.69 90 GLU A N 1
ATOM 709 C CA . GLU A 1 90 ? 15.667 2.601 -3.672 1.00 94.69 90 GLU A CA 1
ATOM 710 C C . GLU A 1 90 ? 14.406 1.757 -3.433 1.00 94.69 90 GLU A C 1
ATOM 712 O O . GLU A 1 90 ? 14.484 0.697 -2.813 1.00 94.69 90 GLU A O 1
ATOM 717 N N . TRP A 1 91 ? 13.251 2.179 -3.952 1.00 94.38 91 TRP A N 1
ATOM 718 C CA . TRP A 1 91 ? 12.014 1.398 -3.894 1.00 94.38 91 TRP A CA 1
ATOM 719 C C . TRP A 1 91 ? 12.175 0.026 -4.561 1.00 94.38 91 TRP A C 1
ATOM 721 O O . TRP A 1 91 ? 11.837 -0.999 -3.957 1.00 94.38 91 TRP A O 1
ATOM 731 N N . MET A 1 92 ? 12.738 -0.003 -5.773 1.00 94.00 92 MET A N 1
ATOM 732 C CA . MET A 1 92 ? 12.994 -1.234 -6.520 1.00 94.00 92 MET A CA 1
ATOM 733 C C . MET A 1 92 ? 13.882 -2.189 -5.708 1.00 94.00 92 MET A C 1
ATOM 735 O O . MET A 1 92 ? 13.511 -3.342 -5.495 1.00 94.00 92 MET A O 1
ATOM 739 N N . GLU A 1 93 ? 15.024 -1.718 -5.204 1.00 94.81 93 GLU A N 1
ATOM 740 C CA . GLU A 1 93 ? 15.995 -2.571 -4.506 1.00 94.81 93 GLU A CA 1
ATOM 741 C C . GLU A 1 93 ? 15.579 -2.979 -3.093 1.00 94.81 93 GLU A C 1
ATOM 743 O O . GLU A 1 93 ? 15.893 -4.091 -2.663 1.00 94.81 93 GLU A O 1
ATOM 748 N N . LYS A 1 94 ? 14.935 -2.080 -2.341 1.00 94.62 94 LYS A N 1
ATOM 749 C CA . LYS A 1 94 ? 14.675 -2.278 -0.906 1.00 94.62 94 LYS A CA 1
ATOM 750 C C . LYS A 1 94 ? 13.281 -2.811 -0.609 1.00 94.62 94 LYS A C 1
ATOM 752 O O . LYS A 1 94 ? 13.101 -3.430 0.437 1.00 94.62 94 LYS A O 1
ATOM 757 N N . CYS A 1 95 ? 12.312 -2.577 -1.494 1.00 93.31 95 CYS A N 1
ATOM 758 C CA . CYS A 1 95 ? 10.925 -2.990 -1.279 1.00 93.31 95 CYS A CA 1
ATOM 759 C C . CYS A 1 95 ? 10.510 -4.095 -2.243 1.00 93.31 95 CYS A C 1
ATOM 761 O O . CYS A 1 95 ? 10.096 -5.159 -1.787 1.00 93.31 95 CYS A O 1
ATOM 763 N N . LEU A 1 96 ? 10.637 -3.862 -3.554 1.00 93.25 96 LEU A N 1
ATOM 764 C CA . LEU A 1 96 ? 10.069 -4.762 -4.556 1.00 93.25 96 LEU A CA 1
ATOM 765 C C . LEU A 1 96 ? 10.914 -6.023 -4.762 1.00 93.25 96 LEU A C 1
ATOM 767 O O . LEU A 1 96 ? 10.429 -7.124 -4.504 1.00 93.25 96 LEU A O 1
ATOM 771 N N . LEU A 1 97 ? 12.169 -5.883 -5.202 1.00 93.69 97 LEU A N 1
ATOM 772 C CA . LEU A 1 97 ? 13.012 -7.021 -5.590 1.00 93.69 97 LEU A CA 1
ATOM 773 C C . LEU A 1 97 ? 13.143 -8.096 -4.495 1.00 93.69 97 LEU A C 1
ATOM 775 O O . LEU A 1 97 ? 13.031 -9.270 -4.842 1.00 93.69 97 LEU A O 1
ATOM 779 N N . PRO A 1 98 ? 13.315 -7.770 -3.197 1.00 95.12 98 PRO A N 1
ATOM 780 C CA . PRO A 1 98 ? 13.390 -8.787 -2.143 1.00 95.12 98 PRO A CA 1
ATOM 781 C C . PRO A 1 98 ? 12.099 -9.594 -1.957 1.00 95.12 98 PRO A C 1
ATOM 783 O O . PRO A 1 98 ? 12.140 -10.683 -1.396 1.00 95.12 98 PRO A O 1
ATOM 786 N N . SER A 1 99 ? 10.961 -9.056 -2.399 1.00 91.75 99 SER A N 1
ATOM 787 C CA . SER A 1 99 ? 9.630 -9.621 -2.152 1.00 91.75 99 SER A CA 1
ATOM 788 C C . SER A 1 99 ? 9.055 -10.431 -3.313 1.00 91.75 99 SER A C 1
ATOM 790 O O . SER A 1 99 ? 8.009 -11.055 -3.150 1.00 91.75 99 SER A O 1
ATOM 792 N N . ILE A 1 100 ? 9.723 -10.434 -4.470 1.00 91.12 100 ILE A N 1
ATOM 793 C CA . ILE A 1 100 ? 9.244 -11.111 -5.679 1.00 91.12 100 ILE A CA 1
ATOM 794 C C . ILE A 1 100 ? 10.156 -12.275 -6.085 1.00 91.12 100 ILE A C 1
ATOM 796 O O . ILE A 1 100 ? 11.384 -12.197 -5.919 1.00 91.12 100 ILE A O 1
ATOM 800 N N . PRO A 1 101 ? 9.591 -13.348 -6.665 1.00 92.75 101 PRO A N 1
ATOM 801 C CA . PRO A 1 101 ? 10.385 -14.417 -7.250 1.00 92.75 101 PRO A CA 1
ATOM 802 C C . PRO A 1 101 ? 11.133 -13.932 -8.499 1.00 92.75 101 PRO A C 1
ATOM 804 O O . PRO A 1 101 ? 10.849 -12.874 -9.071 1.00 92.75 101 PRO A O 1
ATOM 807 N N . ASP A 1 102 ? 12.114 -14.719 -8.925 1.00 93.88 102 ASP A N 1
ATOM 808 C CA . ASP A 1 102 ? 12.805 -14.485 -10.192 1.00 93.88 102 ASP A CA 1
ATOM 809 C C . ASP A 1 102 ? 11.846 -14.699 -11.372 1.00 93.88 102 ASP A C 1
ATOM 811 O O . ASP A 1 102 ? 10.900 -15.479 -11.274 1.00 93.88 102 ASP A O 1
ATOM 815 N N . ARG A 1 103 ? 12.112 -14.034 -12.504 1.00 94.62 103 ARG A N 1
ATOM 816 C CA . ARG A 1 103 ? 11.260 -14.062 -13.713 1.00 94.62 103 ARG A CA 1
ATOM 817 C C . ARG A 1 103 ? 9.833 -13.557 -13.467 1.00 94.62 103 ARG A C 1
ATOM 819 O O . ARG A 1 103 ? 8.868 -14.097 -13.997 1.00 94.62 103 ARG A O 1
ATOM 826 N N . SER A 1 104 ? 9.711 -12.518 -12.649 1.00 93.88 104 SER A N 1
ATOM 827 C CA . SER A 1 104 ? 8.456 -11.785 -12.470 1.00 93.88 104 SER A CA 1
ATOM 828 C C . SER A 1 104 ? 8.249 -10.752 -13.585 1.00 93.88 104 SER A C 1
ATOM 830 O O . SER A 1 104 ? 9.211 -10.336 -14.231 1.00 93.88 104 SER A O 1
ATOM 832 N N . LEU A 1 105 ? 7.005 -10.295 -13.754 1.00 93.56 105 LEU A N 1
ATOM 833 C CA . LEU A 1 105 ? 6.622 -9.189 -14.634 1.00 93.56 105 LEU A CA 1
ATOM 834 C C . LEU A 1 105 ? 6.143 -7.996 -13.796 1.00 93.56 105 LEU A C 1
ATOM 836 O O . LEU A 1 105 ? 5.237 -8.132 -12.973 1.00 93.56 105 LEU A O 1
ATOM 840 N N . LEU A 1 106 ? 6.723 -6.820 -14.026 1.00 94.38 106 LEU A N 1
ATOM 841 C CA . LEU A 1 106 ? 6.333 -5.562 -13.396 1.00 94.38 106 LEU A CA 1
ATOM 842 C C . LEU A 1 106 ? 5.654 -4.634 -14.408 1.00 94.38 106 LEU A C 1
ATOM 844 O O . LEU A 1 106 ? 6.230 -4.291 -15.439 1.00 94.38 106 LEU A O 1
ATOM 848 N N . LEU A 1 107 ? 4.453 -4.165 -14.063 1.00 92.56 107 LEU A N 1
ATOM 849 C CA . LEU A 1 107 ? 3.698 -3.182 -14.841 1.00 92.56 107 LEU A CA 1
ATOM 850 C C . LEU A 1 107 ? 3.905 -1.773 -14.270 1.00 92.56 107 LEU A C 1
ATOM 852 O O . LEU A 1 107 ? 3.646 -1.528 -13.088 1.00 92.56 107 LEU A O 1
ATOM 856 N N . LEU A 1 108 ? 4.342 -0.834 -15.108 1.00 91.00 108 LEU A N 1
ATOM 857 C CA . LEU A 1 108 ? 4.600 0.562 -14.737 1.00 91.00 108 LEU A CA 1
ATOM 858 C C . LEU A 1 108 ? 3.846 1.532 -15.645 1.00 91.00 108 LEU A C 1
ATOM 860 O O . LEU A 1 108 ? 3.536 1.223 -16.788 1.00 91.00 108 LEU A O 1
ATOM 864 N N . ASP A 1 109 ? 3.596 2.740 -15.152 1.00 87.25 109 ASP A N 1
ATOM 865 C CA . ASP A 1 109 ? 3.210 3.871 -15.996 1.00 87.25 109 ASP A CA 1
ATOM 866 C C . ASP A 1 109 ? 4.440 4.480 -16.678 1.00 87.25 109 ASP A C 1
ATOM 868 O O . ASP A 1 109 ? 5.593 4.185 -16.357 1.00 87.25 109 ASP A O 1
ATOM 872 N N . SER A 1 110 ? 4.184 5.372 -17.628 1.00 86.50 110 SER A N 1
ATOM 873 C CA . SER A 1 110 ? 5.197 5.998 -18.474 1.00 86.50 110 SER A CA 1
ATOM 874 C C . SER A 1 110 ? 5.997 7.119 -17.791 1.00 86.50 110 SER A C 1
ATOM 876 O O . SER A 1 110 ? 6.413 8.067 -18.463 1.00 86.50 110 SER A O 1
ATOM 878 N N . TRP A 1 111 ? 6.170 7.098 -16.467 1.00 88.75 111 TRP A N 1
ATOM 879 C CA . TRP A 1 111 ? 6.927 8.150 -15.789 1.00 88.75 111 TRP A CA 1
ATOM 880 C C . TRP A 1 111 ? 8.431 7.986 -16.038 1.00 88.75 111 TRP A C 1
ATOM 882 O O . TRP A 1 111 ? 9.025 6.956 -15.719 1.00 88.75 111 TRP A O 1
ATOM 892 N N . PHE A 1 112 ? 9.065 9.029 -16.584 1.00 86.38 112 PHE A N 1
ATOM 893 C CA . PHE A 1 112 ? 10.479 9.003 -16.983 1.00 86.38 112 PHE A CA 1
ATOM 894 C C . PHE A 1 112 ? 11.436 8.687 -15.823 1.00 86.38 112 PHE A C 1
ATOM 896 O O . PHE A 1 112 ? 12.490 8.090 -16.041 1.00 86.38 112 PHE A O 1
ATOM 903 N N . GLY A 1 113 ? 11.059 9.019 -14.584 1.00 85.06 113 GLY A N 1
ATOM 904 C CA . GLY A 1 113 ? 11.863 8.720 -13.397 1.00 85.06 113 GLY A CA 1
ATOM 905 C C . GLY A 1 113 ? 12.109 7.225 -13.160 1.00 85.06 113 GLY A C 1
ATOM 906 O O . GLY A 1 113 ? 13.030 6.872 -12.431 1.00 85.06 113 GLY A O 1
ATOM 907 N N . PHE A 1 114 ? 11.363 6.336 -13.824 1.00 87.12 114 PHE A N 1
ATOM 908 C CA . PHE A 1 114 ? 11.592 4.890 -13.774 1.00 87.12 114 PHE A CA 1
ATOM 909 C C . PHE A 1 114 ? 12.687 4.377 -14.699 1.00 87.12 114 PHE A C 1
ATOM 911 O O . PHE A 1 114 ? 13.064 3.211 -14.604 1.00 87.12 114 PHE A O 1
ATOM 918 N N . ASN A 1 115 ? 13.201 5.198 -15.609 1.00 90.62 115 ASN A N 1
ATOM 919 C CA . ASN A 1 115 ? 14.163 4.706 -16.586 1.00 90.62 115 ASN A CA 1
ATOM 920 C C . ASN A 1 115 ? 15.467 4.245 -15.936 1.00 90.62 115 ASN A C 1
ATOM 922 O O . ASN A 1 115 ? 16.019 3.234 -16.356 1.00 90.62 115 ASN A O 1
ATOM 926 N N . SER A 1 116 ? 15.917 4.918 -14.876 1.00 91.69 116 SER A N 1
ATOM 927 C CA . SER A 1 116 ? 17.151 4.533 -14.195 1.00 91.69 116 SER A CA 1
ATOM 928 C C . SER A 1 116 ? 17.003 3.226 -13.408 1.00 91.69 116 SER A C 1
ATOM 930 O O . SER A 1 116 ? 17.870 2.360 -13.506 1.00 91.69 116 SER A O 1
ATOM 932 N N . MET A 1 117 ? 15.866 2.998 -12.735 1.00 92.62 117 MET A N 1
ATOM 933 C CA . MET A 1 117 ? 15.659 1.750 -11.986 1.00 92.62 117 MET A CA 1
ATOM 934 C C . MET A 1 117 ? 15.577 0.503 -12.884 1.00 92.62 117 MET A C 1
ATOM 936 O O . MET A 1 117 ? 15.931 -0.587 -12.443 1.00 92.62 117 MET A O 1
ATOM 940 N N . LYS A 1 118 ? 15.167 0.647 -14.154 1.00 91.12 118 LYS A N 1
ATOM 941 C CA . LYS A 1 118 ? 15.161 -0.456 -15.138 1.00 91.12 118 LYS A CA 1
ATOM 942 C C . LYS A 1 118 ? 16.570 -0.973 -15.450 1.00 91.12 118 LYS A C 1
ATOM 944 O O . LYS A 1 118 ? 16.724 -2.132 -15.815 1.00 91.12 118 LYS A O 1
ATOM 949 N N . LEU A 1 119 ? 17.586 -0.121 -15.303 1.00 94.69 119 LEU A N 1
ATOM 950 C CA . LEU A 1 119 ? 18.983 -0.423 -15.631 1.00 94.69 119 LEU A CA 1
ATOM 951 C C . LEU A 1 119 ? 19.758 -1.040 -14.456 1.00 94.69 119 LEU A C 1
ATOM 953 O O . LEU A 1 119 ? 20.942 -1.356 -14.587 1.00 94.69 119 LEU A O 1
ATOM 957 N N . LEU A 1 120 ? 19.120 -1.214 -13.296 1.00 95.06 120 LEU A N 1
ATOM 958 C CA . LEU A 1 120 ? 19.777 -1.768 -12.119 1.00 95.06 120 LEU A CA 1
ATOM 959 C C . LEU A 1 120 ? 20.236 -3.208 -12.374 1.00 95.06 120 LEU A C 1
ATOM 961 O O . LEU A 1 120 ? 19.467 -4.073 -12.794 1.00 95.06 120 LEU A O 1
ATOM 965 N N . ARG A 1 121 ? 21.483 -3.522 -11.997 1.00 96.25 121 ARG A N 1
ATOM 966 C CA . ARG A 1 121 ? 22.024 -4.894 -12.087 1.00 96.25 121 ARG A CA 1
ATOM 967 C C . ARG A 1 121 ? 21.165 -5.910 -11.328 1.00 96.25 121 ARG A C 1
ATOM 969 O O . ARG A 1 121 ? 21.113 -7.078 -11.697 1.00 96.25 121 ARG A O 1
ATOM 976 N N . ALA A 1 122 ? 20.502 -5.489 -10.250 1.00 94.00 122 ALA A N 1
ATOM 977 C CA . ALA A 1 122 ? 19.601 -6.339 -9.478 1.00 94.00 122 ALA A CA 1
ATOM 978 C C . ALA A 1 122 ? 18.344 -6.760 -10.271 1.00 94.00 122 ALA A C 1
ATOM 980 O O . ALA A 1 122 ? 17.932 -7.913 -10.157 1.00 94.00 122 ALA A O 1
ATOM 981 N N . VAL A 1 123 ? 17.808 -5.880 -11.125 1.00 93.31 123 VAL A N 1
ATOM 982 C CA . VAL A 1 123 ? 16.685 -6.174 -12.038 1.00 93.31 123 VAL A CA 1
ATOM 983 C C . VAL A 1 123 ? 17.101 -7.233 -13.058 1.00 93.31 123 VAL A C 1
ATOM 985 O O . VAL A 1 123 ? 16.420 -8.249 -13.205 1.00 93.31 123 VAL A O 1
ATOM 988 N N . ALA A 1 124 ? 18.274 -7.056 -13.678 1.00 95.25 124 ALA A N 1
ATOM 989 C CA . ALA A 1 124 ? 18.827 -8.024 -14.626 1.00 95.25 124 ALA A CA 1
ATOM 990 C C . ALA A 1 124 ? 19.079 -9.397 -13.976 1.00 95.25 124 ALA A C 1
ATOM 992 O O . ALA A 1 124 ? 18.699 -10.426 -14.534 1.00 95.25 124 ALA A O 1
ATOM 993 N N . ARG A 1 125 ? 19.654 -9.428 -12.763 1.00 96.06 125 ARG A N 1
ATOM 994 C CA . ARG A 1 125 ? 19.889 -10.677 -12.012 1.00 96.06 125 ARG A CA 1
ATOM 995 C C . ARG A 1 125 ? 18.598 -11.439 -11.721 1.00 96.06 125 ARG A C 1
ATOM 997 O O . ARG A 1 125 ? 18.578 -12.653 -11.892 1.00 96.06 125 ARG A O 1
ATOM 1004 N N . LYS A 1 126 ? 17.525 -10.738 -11.337 1.00 94.00 126 LYS A N 1
ATOM 1005 C CA . LYS A 1 126 ? 16.207 -11.352 -11.107 1.00 94.00 126 LYS A CA 1
ATOM 1006 C C . LYS A 1 126 ? 15.458 -11.715 -12.385 1.00 94.00 126 LYS A C 1
ATOM 1008 O O . LYS A 1 126 ? 14.397 -12.330 -12.293 1.00 94.00 126 LYS A O 1
ATOM 1013 N N . LYS A 1 127 ? 15.986 -11.362 -13.564 1.00 95.94 127 LYS A N 1
ATOM 1014 C CA . LYS A 1 127 ? 15.295 -11.516 -14.852 1.00 95.94 127 LYS A CA 1
ATOM 1015 C C . LYS A 1 127 ? 13.894 -10.890 -14.803 1.00 95.94 127 LYS A C 1
ATOM 1017 O O . LYS A 1 127 ? 12.937 -11.484 -15.285 1.00 95.94 127 LYS A O 1
ATOM 1022 N N . LEU A 1 128 ? 13.776 -9.740 -14.133 1.00 93.44 128 LEU A N 1
ATOM 1023 C CA . LEU A 1 128 ? 12.514 -9.021 -13.993 1.00 93.44 128 LEU A CA 1
ATOM 1024 C C . LEU A 1 128 ? 12.160 -8.379 -15.335 1.00 93.44 128 LEU A C 1
ATOM 1026 O O . LEU A 1 128 ? 12.897 -7.523 -15.827 1.00 93.44 128 LEU A O 1
ATOM 1030 N N . GLU A 1 129 ? 11.031 -8.780 -15.905 1.00 93.38 129 GLU A N 1
ATOM 1031 C CA . GLU A 1 129 ? 10.469 -8.135 -17.084 1.00 93.38 129 GLU A CA 1
ATOM 1032 C C . GLU A 1 129 ? 9.704 -6.881 -16.657 1.00 93.38 129 GLU A C 1
ATOM 1034 O O . GLU A 1 129 ? 8.994 -6.886 -15.651 1.00 93.38 129 GLU A O 1
ATOM 1039 N N . ILE A 1 130 ? 9.862 -5.783 -17.396 1.00 92.75 130 ILE A N 1
ATOM 1040 C CA . ILE A 1 130 ? 9.215 -4.511 -17.077 1.00 92.75 130 ILE A CA 1
ATOM 1041 C C . ILE A 1 130 ? 8.438 -4.032 -18.297 1.00 92.75 130 ILE A C 1
ATOM 1043 O O . ILE A 1 130 ? 9.029 -3.626 -19.297 1.00 92.75 130 ILE A O 1
ATOM 1047 N N . VAL A 1 131 ? 7.114 -3.996 -18.174 1.00 90.62 131 VAL A N 1
ATOM 1048 C CA . VAL A 1 131 ? 6.213 -3.444 -19.189 1.00 90.62 131 VAL A CA 1
ATOM 1049 C C . VAL A 1 131 ? 5.769 -2.057 -18.748 1.00 90.62 131 VAL A C 1
ATOM 1051 O O . VAL A 1 131 ? 5.284 -1.848 -17.637 1.00 90.62 131 VAL A O 1
ATOM 1054 N N . THR A 1 132 ? 5.976 -1.077 -19.626 1.00 90.56 132 THR A N 1
ATOM 1055 C CA . THR A 1 132 ? 5.589 0.318 -19.395 1.00 90.56 132 THR A CA 1
ATOM 1056 C C . THR A 1 132 ? 4.350 0.632 -20.221 1.00 90.56 132 THR A C 1
ATOM 1058 O O . THR A 1 132 ? 4.381 0.502 -21.443 1.00 90.56 132 THR A O 1
ATOM 1061 N N . PHE A 1 133 ? 3.270 1.056 -19.570 1.00 88.81 133 PHE A N 1
ATOM 1062 C CA . PHE A 1 133 ? 2.061 1.493 -20.257 1.00 88.81 133 PHE A CA 1
ATOM 1063 C C . PHE A 1 133 ? 2.316 2.756 -21.089 1.00 88.81 133 PHE A C 1
ATOM 1065 O O . PHE A 1 133 ? 3.156 3.579 -20.706 1.00 88.81 133 PHE A O 1
ATOM 1072 N N . PRO A 1 134 ? 1.578 2.960 -22.194 1.00 90.75 134 PRO A N 1
ATOM 1073 C CA . PRO A 1 134 ? 1.686 4.181 -22.978 1.00 90.75 134 PRO A CA 1
ATOM 1074 C C . PRO A 1 134 ? 1.349 5.432 -22.149 1.00 90.75 134 PRO A C 1
ATOM 1076 O O . PRO A 1 134 ? 0.512 5.374 -21.240 1.00 90.75 134 PRO A O 1
ATOM 1079 N N . PRO A 1 135 ? 1.938 6.596 -22.462 1.00 89.62 135 PRO A N 1
ATOM 1080 C CA . PRO A 1 135 ? 1.589 7.838 -21.788 1.00 89.62 135 PRO A CA 1
ATOM 1081 C C . PRO A 1 135 ? 0.094 8.145 -21.821 1.00 89.62 135 PRO A C 1
ATOM 1083 O O . PRO A 1 135 ? -0.586 7.875 -22.805 1.00 89.62 135 PRO A O 1
ATOM 1086 N N . ARG A 1 136 ? -0.404 8.763 -20.741 1.00 87.69 136 ARG A N 1
ATOM 1087 C CA . ARG A 1 136 ? -1.808 9.198 -20.573 1.00 87.69 136 ARG A CA 1
ATOM 1088 C C . ARG A 1 136 ? -2.847 8.069 -20.529 1.00 87.69 136 ARG A C 1
ATOM 1090 O O . ARG A 1 136 ? -4.038 8.353 -20.545 1.00 87.69 136 ARG A O 1
ATOM 1097 N N . THR A 1 137 ? -2.423 6.815 -20.390 1.00 87.00 137 THR A N 1
ATOM 1098 C CA . THR A 1 137 ? -3.333 5.659 -20.264 1.00 87.00 137 THR A CA 1
ATOM 1099 C C . THR A 1 137 ? -3.524 5.189 -18.822 1.00 87.00 137 THR A C 1
ATOM 1101 O O . THR A 1 137 ? -4.184 4.186 -18.572 1.00 87.00 137 THR A O 1
ATOM 1104 N N . THR A 1 138 ? -2.981 5.911 -17.838 1.00 81.19 138 THR A N 1
ATOM 1105 C CA . THR A 1 138 ? -2.901 5.431 -16.454 1.00 81.19 138 THR A CA 1
ATOM 1106 C C . THR A 1 138 ? -4.260 5.086 -15.846 1.00 81.19 138 THR A C 1
ATOM 1108 O O . THR A 1 138 ? -4.416 4.013 -15.275 1.00 81.19 138 THR A O 1
ATOM 1111 N N . GLY A 1 139 ? -5.268 5.944 -16.031 1.00 82.88 139 GLY A N 1
ATOM 1112 C CA . GLY A 1 139 ? -6.628 5.689 -15.541 1.00 82.88 139 GLY A CA 1
ATOM 1113 C C . GLY A 1 139 ? -7.398 4.612 -16.313 1.00 82.88 139 GLY A C 1
ATOM 1114 O O . GLY A 1 139 ? -8.503 4.273 -15.911 1.00 82.88 139 GLY A O 1
ATOM 1115 N N . GLN A 1 140 ? -6.841 4.103 -17.415 1.00 87.75 140 GLN A N 1
ATOM 1116 C CA . GLN A 1 140 ? -7.461 3.092 -18.276 1.00 87.75 140 GLN A CA 1
ATOM 1117 C C . GLN A 1 140 ? -6.770 1.731 -18.170 1.00 87.75 140 GLN A C 1
ATOM 1119 O O . GLN A 1 140 ? -7.420 0.713 -18.366 1.00 87.75 140 GLN A O 1
ATOM 1124 N N . LEU A 1 141 ? -5.465 1.705 -17.879 1.00 88.56 141 LEU A N 1
ATOM 1125 C CA . LEU A 1 141 ? -4.669 0.478 -17.909 1.00 88.56 141 LEU A CA 1
ATOM 1126 C C . LEU A 1 141 ? -4.026 0.123 -16.567 1.00 88.56 141 LEU A C 1
ATOM 1128 O O . LEU A 1 141 ? -3.749 -1.046 -16.330 1.00 88.56 141 LEU A O 1
ATOM 1132 N N . GLN A 1 142 ? -3.758 1.079 -15.671 1.00 88.25 142 GLN A N 1
ATOM 1133 C CA . GLN A 1 142 ? -3.019 0.767 -14.446 1.00 88.25 142 GLN A CA 1
ATOM 1134 C C . GLN A 1 142 ? -3.958 0.134 -13.400 1.00 88.25 142 GLN A C 1
ATOM 1136 O O . GLN A 1 142 ? -4.837 0.836 -12.896 1.00 88.25 142 GLN A O 1
ATOM 1141 N N . PRO A 1 143 ? -3.744 -1.128 -12.963 1.00 90.12 143 PRO A N 1
ATOM 1142 C CA . PRO A 1 143 ? -4.639 -1.815 -12.014 1.00 90.12 143 PRO A CA 1
ATOM 1143 C C . PRO A 1 143 ? -4.867 -1.046 -10.708 1.00 90.12 143 PRO A C 1
ATOM 1145 O O . PRO A 1 143 ? -5.965 -1.014 -10.149 1.00 90.12 143 PRO A O 1
ATOM 1148 N N . LEU A 1 144 ? -3.809 -0.377 -10.242 1.00 90.44 144 LEU A N 1
ATOM 1149 C CA . LEU A 1 144 ? -3.848 0.493 -9.075 1.00 90.44 144 LEU A CA 1
ATOM 1150 C C . LEU A 1 144 ? -4.884 1.621 -9.225 1.00 90.44 144 LEU A C 1
ATOM 1152 O O . LEU A 1 144 ? -5.647 1.872 -8.295 1.00 90.44 144 LEU A O 1
ATOM 1156 N N . ASP A 1 145 ? -4.933 2.282 -10.382 1.00 90.00 145 ASP A N 1
ATOM 1157 C CA . ASP A 1 145 ? -5.806 3.438 -10.624 1.00 90.00 145 ASP A CA 1
ATOM 1158 C C . ASP A 1 145 ? -7.191 3.056 -11.133 1.00 90.00 145 ASP A C 1
ATOM 1160 O O . ASP A 1 145 ? -8.158 3.757 -10.836 1.00 90.00 145 ASP A O 1
ATOM 1164 N N . LEU A 1 146 ? -7.300 1.905 -11.798 1.00 90.44 146 LEU A N 1
ATOM 1165 C CA . LEU A 1 146 ? -8.577 1.309 -12.172 1.00 90.44 146 LEU A CA 1
ATOM 1166 C C . LEU A 1 146 ? -9.436 0.987 -10.946 1.00 90.44 146 LEU A C 1
ATOM 1168 O O . LEU A 1 146 ? -10.650 1.191 -10.977 1.00 90.44 146 LEU A O 1
ATOM 1172 N N . PHE A 1 147 ? -8.828 0.505 -9.852 1.00 92.12 147 PHE A N 1
ATOM 1173 C CA . PHE A 1 147 ? -9.620 0.073 -8.699 1.00 92.12 147 PHE A CA 1
ATOM 1174 C C . PHE A 1 147 ? -8.988 0.307 -7.321 1.00 92.12 147 PHE A C 1
ATOM 1176 O O . PHE A 1 147 ? -9.593 0.967 -6.469 1.00 92.12 147 PHE A O 1
ATOM 1183 N N . PHE A 1 148 ? -7.784 -0.215 -7.077 1.00 93.56 148 PHE A N 1
ATOM 1184 C CA . PHE A 1 148 ? -7.215 -0.336 -5.726 1.00 93.56 148 PHE A CA 1
ATOM 1185 C C . PHE A 1 148 ? -7.098 1.003 -4.976 1.00 93.56 148 PHE A C 1
ATOM 1187 O O . PHE A 1 148 ? -7.533 1.128 -3.828 1.00 93.56 148 PHE A O 1
ATOM 1194 N N . ASN A 1 149 ? -6.574 2.041 -5.634 1.00 90.62 149 ASN A N 1
ATOM 1195 C CA . ASN A 1 149 ? -6.317 3.344 -5.017 1.00 90.62 149 ASN A CA 1
ATOM 1196 C C . ASN A 1 149 ? -7.599 4.031 -4.542 1.00 90.62 149 ASN A C 1
ATOM 1198 O O . ASN A 1 149 ? -7.580 4.777 -3.560 1.00 90.62 149 ASN A O 1
ATOM 1202 N N . ARG A 1 150 ? -8.732 3.784 -5.210 1.00 91.94 150 ARG A N 1
ATOM 1203 C CA . ARG A 1 150 ? -10.034 4.285 -4.756 1.00 91.94 150 ARG A CA 1
ATOM 1204 C C . ARG A 1 150 ? -10.417 3.649 -3.420 1.00 91.94 150 ARG A C 1
ATOM 1206 O O . ARG A 1 150 ? -10.809 4.375 -2.508 1.00 91.94 150 ARG A O 1
ATOM 1213 N N . GLN A 1 151 ? -10.246 2.335 -3.288 1.00 95.12 151 GLN A N 1
ATOM 1214 C CA . GLN A 1 151 ? -10.577 1.604 -2.062 1.00 95.12 151 GLN A CA 1
ATOM 1215 C C . GLN A 1 151 ? -9.684 2.026 -0.894 1.00 95.12 151 GLN A C 1
ATOM 1217 O O . GLN A 1 151 ? -10.190 2.325 0.190 1.00 95.12 151 GLN A O 1
ATOM 1222 N N . LEU A 1 152 ? -8.377 2.163 -1.139 1.00 93.50 152 LEU A N 1
ATOM 1223 C CA . LEU A 1 152 ? -7.418 2.654 -0.148 1.00 93.50 152 LEU A CA 1
ATOM 1224 C C . LEU A 1 152 ? -7.798 4.048 0.377 1.00 93.50 152 LEU A C 1
ATOM 1226 O O . LEU A 1 152 ? -7.841 4.273 1.587 1.00 93.50 152 LEU A O 1
ATOM 1230 N N . LYS A 1 153 ? -8.147 4.982 -0.520 1.00 90.19 153 LYS A N 1
ATOM 1231 C CA . LYS A 1 153 ? -8.598 6.332 -0.135 1.00 90.19 153 LYS A CA 1
ATOM 1232 C C . LYS A 1 153 ? -9.892 6.310 0.669 1.00 90.19 153 LYS A C 1
ATOM 1234 O O . LYS A 1 153 ? -10.012 7.063 1.633 1.00 90.19 153 LYS A O 1
ATOM 1239 N N . CYS A 1 154 ? -10.867 5.497 0.261 1.00 93.31 154 CYS A N 1
ATOM 1240 C CA . CYS A 1 154 ? -12.138 5.372 0.970 1.00 93.31 154 CYS A CA 1
ATOM 1241 C C . CYS A 1 154 ? -11.928 4.841 2.393 1.00 93.31 154 CYS A C 1
ATOM 1243 O O . CYS A 1 154 ? -12.469 5.418 3.336 1.00 93.31 154 CYS A O 1
ATOM 1245 N N . PHE A 1 155 ? -11.098 3.808 2.554 1.00 94.75 155 PHE A N 1
ATOM 1246 C CA . PHE A 1 155 ? -10.740 3.255 3.858 1.00 94.75 155 PHE A CA 1
ATOM 1247 C C . PHE A 1 155 ? -10.045 4.291 4.749 1.00 94.75 155 PHE A C 1
ATOM 1249 O O . PHE A 1 155 ? -10.503 4.559 5.858 1.00 94.75 155 PHE A O 1
ATOM 1256 N N . LEU A 1 156 ? -8.983 4.928 4.243 1.00 92.12 156 LEU A N 1
ATOM 1257 C CA . LEU A 1 156 ? -8.224 5.928 4.996 1.00 92.12 156 LEU A CA 1
ATOM 1258 C C . LEU A 1 156 ? -9.084 7.123 5.399 1.00 92.12 156 LEU A C 1
ATOM 1260 O O . LEU A 1 156 ? -8.960 7.609 6.521 1.00 92.12 156 LEU A O 1
ATOM 1264 N N . ARG A 1 157 ? -9.969 7.587 4.510 1.00 90.06 157 ARG A N 1
ATOM 1265 C CA . ARG A 1 157 ? -10.897 8.678 4.817 1.00 90.06 157 ARG A CA 1
ATOM 1266 C C . ARG A 1 157 ? -11.808 8.308 5.984 1.00 90.06 157 ARG A C 1
ATOM 1268 O O . ARG A 1 157 ? -11.850 9.059 6.952 1.00 90.06 157 ARG A O 1
ATOM 1275 N N . LYS A 1 158 ? -12.464 7.141 5.928 1.00 91.75 158 LYS A N 1
ATOM 1276 C CA . LYS A 1 158 ? -13.333 6.671 7.018 1.00 91.75 158 LYS A CA 1
ATOM 1277 C C . LYS A 1 158 ? -12.566 6.524 8.332 1.00 91.75 158 LYS A C 1
ATOM 1279 O O . LYS A 1 158 ? -13.014 7.044 9.347 1.00 91.75 158 LYS A O 1
ATOM 1284 N N . LEU A 1 159 ? -11.390 5.893 8.305 1.00 91.50 159 LEU A N 1
ATOM 1285 C CA . LEU A 1 159 ? -10.550 5.734 9.494 1.00 91.50 159 LEU A CA 1
ATOM 1286 C C . LEU A 1 159 ? -10.208 7.087 10.128 1.00 91.50 159 LEU A C 1
ATOM 1288 O O . LEU A 1 159 ? -10.356 7.270 11.333 1.00 91.50 159 LEU A O 1
ATOM 1292 N N . GLN A 1 160 ? -9.760 8.046 9.318 1.00 88.56 160 GLN A N 1
ATOM 1293 C CA . GLN A 1 160 ? -9.388 9.371 9.807 1.00 88.56 160 GLN A CA 1
ATOM 1294 C C . GLN A 1 160 ? -10.586 10.151 10.342 1.00 88.56 160 GLN A C 1
ATOM 1296 O O . GLN A 1 160 ? -10.449 10.845 11.347 1.00 88.56 160 GLN A O 1
ATOM 1301 N N . ASP A 1 161 ? -11.740 10.058 9.687 1.00 88.25 161 ASP A N 1
ATOM 1302 C CA . ASP A 1 161 ? -12.954 10.729 10.142 1.00 88.25 161 ASP A CA 1
ATOM 1303 C C . ASP A 1 161 ? -13.412 10.166 11.493 1.00 88.25 161 ASP A C 1
ATOM 1305 O O . ASP A 1 161 ? -13.698 10.937 12.406 1.00 88.25 161 ASP A O 1
ATOM 1309 N N . GLU A 1 162 ? -13.359 8.847 11.681 1.00 87.50 162 GLU A N 1
ATOM 1310 C CA . GLU A 1 162 ? -13.661 8.200 12.963 1.00 87.50 162 GLU A CA 1
ATOM 1311 C C . GLU A 1 162 ? -12.667 8.588 14.070 1.00 87.50 162 GLU A C 1
ATOM 1313 O O . GLU A 1 162 ? -13.082 8.911 15.185 1.00 87.50 162 GLU A O 1
ATOM 1318 N N . ILE A 1 163 ? -11.364 8.644 13.762 1.00 87.62 163 ILE A N 1
ATOM 1319 C CA . ILE A 1 163 ? -10.336 9.138 14.696 1.00 87.62 163 ILE A CA 1
ATOM 1320 C C . ILE A 1 163 ? -10.639 10.580 15.112 1.00 87.62 163 ILE A C 1
ATOM 1322 O O . ILE A 1 163 ? -10.634 10.883 16.304 1.00 87.62 163 ILE A O 1
ATOM 1326 N N . ARG A 1 164 ? -10.947 11.459 14.152 1.00 84.81 164 ARG A N 1
ATOM 1327 C CA . ARG A 1 164 ? -11.260 12.872 14.424 1.00 84.81 164 ARG A CA 1
ATOM 1328 C C . ARG A 1 164 ? -12.528 13.047 15.254 1.00 84.81 164 ARG A C 1
ATOM 1330 O O . ARG A 1 164 ? -12.604 13.998 16.020 1.00 84.81 164 ARG A O 1
ATOM 1337 N N . LEU A 1 165 ? -13.520 12.176 15.077 1.00 83.75 165 LEU A N 1
ATOM 1338 C CA . LEU A 1 165 ? -14.796 12.264 15.787 1.00 83.75 165 LEU A CA 1
ATOM 1339 C C . LEU A 1 165 ? -14.726 11.695 17.208 1.00 83.75 165 LEU A C 1
ATOM 1341 O O . LEU A 1 165 ? -15.425 12.189 18.089 1.00 83.75 165 LEU A O 1
ATOM 1345 N N . LYS A 1 166 ? -13.929 10.642 17.428 1.00 81.12 166 LYS A N 1
ATOM 1346 C CA . LYS A 1 166 ? -13.990 9.833 18.658 1.00 81.12 166 LYS A CA 1
ATOM 1347 C C . LYS A 1 166 ? -12.714 9.862 19.500 1.00 81.12 166 LYS A C 1
ATOM 1349 O O . LYS A 1 166 ? -12.722 9.322 20.605 1.00 81.12 166 LYS A O 1
ATOM 1354 N N . ASN A 1 167 ? -11.619 10.449 19.013 1.00 81.19 167 ASN A N 1
ATOM 1355 C CA . ASN A 1 167 ? -10.335 10.462 19.716 1.00 81.19 167 ASN A CA 1
ATOM 1356 C C . ASN A 1 167 ? -9.634 11.826 19.628 1.00 81.19 167 ASN A C 1
ATOM 1358 O O . ASN A 1 167 ? -8.721 12.029 18.828 1.00 81.19 167 ASN A O 1
ATOM 1362 N N . ASN A 1 168 ? -10.047 12.751 20.498 1.00 74.88 168 ASN A N 1
ATOM 1363 C CA . ASN A 1 168 ? -9.513 14.116 20.547 1.00 74.88 168 ASN A CA 1
ATOM 1364 C C . ASN A 1 168 ? -8.012 14.176 20.877 1.00 74.88 168 ASN A C 1
ATOM 1366 O O . ASN A 1 168 ? -7.326 15.094 20.428 1.00 74.88 168 ASN A O 1
ATOM 1370 N N . ASP A 1 169 ? -7.491 13.188 21.609 1.00 82.12 169 ASP A N 1
ATOM 1371 C CA . ASP A 1 169 ? -6.082 13.138 22.016 1.00 82.12 169 ASP A CA 1
ATOM 1372 C C . ASP A 1 169 ? -5.162 12.666 20.874 1.00 82.12 169 ASP A C 1
ATOM 1374 O O . ASP A 1 169 ? -3.944 12.870 20.901 1.00 82.12 169 ASP A O 1
ATOM 1378 N N . PHE A 1 170 ? -5.725 12.052 19.826 1.00 83.06 170 PHE A N 1
ATOM 1379 C CA . PHE A 1 170 ? -4.953 11.531 18.705 1.00 83.06 170 PHE A CA 1
ATOM 1380 C C . PHE A 1 170 ? -4.773 12.578 17.601 1.00 83.06 170 PHE A C 1
ATOM 1382 O O . PHE A 1 170 ? -5.631 12.823 16.748 1.00 83.06 170 PHE A O 1
ATOM 1389 N N . THR A 1 171 ? -3.584 13.175 17.566 1.00 83.75 171 THR A N 1
ATOM 1390 C CA . THR A 1 171 ? -3.223 14.130 16.514 1.00 83.75 171 THR A CA 1
ATOM 1391 C C . THR A 1 171 ? -2.748 13.409 15.255 1.00 83.75 171 THR A C 1
ATOM 1393 O O . THR A 1 171 ? -1.595 12.986 15.189 1.00 83.75 171 THR A O 1
ATOM 1396 N N . ILE A 1 172 ? -3.622 13.278 14.249 1.00 81.69 172 ILE A N 1
ATOM 1397 C CA . ILE A 1 172 ? -3.324 12.586 12.983 1.00 81.69 172 ILE A CA 1
ATOM 1398 C C . ILE A 1 172 ? -2.081 13.160 12.313 1.00 81.69 172 ILE A C 1
ATOM 1400 O O . ILE A 1 172 ? -1.245 12.392 11.873 1.00 81.69 172 ILE A O 1
ATOM 1404 N N . SER A 1 173 ? -1.915 14.481 12.278 1.00 76.88 173 SER A N 1
ATOM 1405 C CA . SER A 1 173 ? -0.788 15.129 11.593 1.00 76.88 173 SER A CA 1
ATOM 1406 C C . SER A 1 173 ? 0.592 14.857 12.197 1.00 76.88 173 SER A C 1
ATOM 1408 O O . SER A 1 173 ? 1.606 15.265 11.631 1.00 76.88 173 SER A O 1
ATOM 1410 N N . ASN A 1 174 ? 0.661 14.238 13.378 1.00 83.44 174 ASN A N 1
ATOM 1411 C CA . ASN A 1 174 ? 1.936 13.863 13.967 1.00 83.44 174 ASN A CA 1
ATOM 1412 C C . ASN A 1 174 ? 2.557 12.725 13.146 1.00 83.44 174 ASN A C 1
ATOM 1414 O O . ASN A 1 174 ? 1.923 11.699 12.933 1.00 83.44 174 ASN A O 1
ATOM 1418 N N . ARG A 1 175 ? 3.824 12.871 12.745 1.00 84.44 175 ARG A N 1
ATOM 1419 C CA . ARG A 1 175 ? 4.556 11.879 11.940 1.00 84.44 175 ARG A CA 1
ATOM 1420 C C . ARG A 1 175 ? 4.430 10.447 12.456 1.00 84.44 175 ARG A C 1
ATOM 1422 O O . ARG A 1 175 ? 4.161 9.552 11.665 1.00 84.44 175 ARG A O 1
ATOM 1429 N N . ASN A 1 176 ? 4.591 10.233 13.762 1.00 88.06 176 ASN A N 1
ATOM 1430 C CA . ASN A 1 176 ? 4.496 8.895 14.344 1.00 88.06 176 ASN A CA 1
ATOM 1431 C C . ASN A 1 176 ? 3.084 8.315 14.167 1.00 88.06 176 ASN A C 1
ATOM 1433 O O . ASN A 1 176 ? 2.913 7.169 13.770 1.00 88.06 176 ASN A O 1
ATOM 1437 N N . ASN A 1 177 ? 2.062 9.144 14.378 1.00 88.12 177 ASN A N 1
ATOM 1438 C CA . ASN A 1 177 ? 0.665 8.763 14.192 1.00 88.12 177 ASN A CA 1
ATOM 1439 C C . ASN A 1 177 ? 0.324 8.489 12.723 1.00 88.12 177 ASN A C 1
ATOM 1441 O O . ASN A 1 177 ? -0.423 7.556 12.432 1.00 88.12 177 ASN A O 1
ATOM 1445 N N . LEU A 1 178 ? 0.905 9.250 11.797 1.00 87.44 178 LEU A N 1
ATOM 1446 C CA . LEU A 1 178 ? 0.772 8.997 10.368 1.00 87.44 178 LEU A CA 1
ATOM 1447 C C . LEU A 1 178 ? 1.392 7.650 9.967 1.00 87.44 178 LEU A C 1
ATOM 1449 O O . LEU A 1 178 ? 0.769 6.888 9.230 1.00 87.44 178 LEU A O 1
ATOM 1453 N N . LEU A 1 179 ? 2.582 7.332 10.487 1.00 90.44 179 LEU A N 1
ATOM 1454 C CA . LEU A 1 179 ? 3.235 6.038 10.267 1.00 90.44 179 LEU A CA 1
ATOM 1455 C C . LEU A 1 179 ? 2.443 4.884 10.896 1.00 90.44 179 LEU A C 1
ATOM 1457 O O . LEU A 1 179 ? 2.278 3.854 10.247 1.00 90.44 179 LEU A O 1
ATOM 1461 N N . LYS A 1 180 ? 1.856 5.074 12.088 1.00 92.38 180 LYS A N 1
ATOM 1462 C CA . LYS A 1 180 ? 0.912 4.109 12.680 1.00 92.38 180 LYS A CA 1
ATOM 1463 C C . LYS A 1 180 ? -0.286 3.854 11.771 1.00 92.38 180 LYS A C 1
ATOM 1465 O O . LYS A 1 180 ? -0.613 2.702 11.514 1.00 92.38 180 LYS A O 1
ATOM 1470 N N . ILE A 1 181 ? -0.907 4.908 11.237 1.00 92.62 181 ILE A N 1
ATOM 1471 C CA . ILE A 1 181 ? -2.023 4.775 10.287 1.00 92.62 181 ILE A CA 1
ATOM 1472 C C . ILE A 1 181 ? -1.576 4.044 9.015 1.00 92.62 181 ILE A C 1
ATOM 1474 O O . ILE A 1 181 ? -2.311 3.186 8.527 1.00 92.62 181 ILE A O 1
ATOM 1478 N N . ALA A 1 182 ? -0.391 4.355 8.482 1.00 92.25 182 ALA A N 1
ATOM 1479 C CA . ALA A 1 182 ? 0.155 3.706 7.291 1.00 92.25 182 ALA A CA 1
ATOM 1480 C C . ALA A 1 182 ? 0.389 2.206 7.521 1.00 92.25 182 ALA A C 1
ATOM 1482 O O . ALA A 1 182 ? -0.093 1.386 6.743 1.00 92.25 182 ALA A O 1
ATOM 1483 N N . SER A 1 183 ? 1.061 1.859 8.622 1.00 94.38 183 SER A N 1
ATOM 1484 C CA . SER A 1 183 ? 1.341 0.477 9.023 1.00 94.38 183 SER A CA 1
ATOM 1485 C C . SER A 1 183 ? 0.054 -0.306 9.257 1.00 94.38 183 SER A C 1
ATOM 1487 O O . SER A 1 183 ? -0.113 -1.394 8.717 1.00 94.38 183 SER A O 1
ATOM 1489 N N . PHE A 1 184 ? -0.895 0.277 9.992 1.00 95.31 184 PHE A N 1
ATOM 1490 C CA . PHE A 1 184 ? -2.200 -0.328 10.232 1.00 95.31 184 PHE A CA 1
ATOM 1491 C C . PHE A 1 184 ? -2.978 -0.545 8.930 1.00 95.31 184 PHE A C 1
ATOM 1493 O O . PHE A 1 184 ? -3.533 -1.614 8.703 1.00 95.31 184 PHE A O 1
ATOM 1500 N N . THR A 1 185 ? -2.995 0.445 8.039 1.00 94.88 185 THR A N 1
ATOM 1501 C CA . THR A 1 185 ? -3.708 0.328 6.760 1.00 94.88 185 THR A CA 1
ATOM 1502 C C . THR A 1 185 ? -3.086 -0.747 5.875 1.00 94.88 185 THR A C 1
ATOM 1504 O O . THR A 1 185 ? -3.817 -1.565 5.321 1.00 94.88 185 THR A O 1
ATOM 1507 N N . GLN A 1 186 ? -1.754 -0.783 5.776 1.00 93.94 186 GLN A N 1
ATOM 1508 C CA . GLN A 1 186 ? -1.030 -1.839 5.066 1.00 93.94 186 GLN A CA 1
ATOM 1509 C C . GLN A 1 186 ? -1.397 -3.215 5.629 1.00 93.94 186 GLN A C 1
ATOM 1511 O O . GLN A 1 186 ? -1.784 -4.098 4.867 1.00 93.94 186 GLN A O 1
ATOM 1516 N N . ASN A 1 187 ? -1.353 -3.356 6.956 1.00 95.50 187 ASN A N 1
ATOM 1517 C CA . ASN A 1 187 ? -1.702 -4.588 7.646 1.00 95.50 187 ASN A CA 1
ATOM 1518 C C . ASN A 1 187 ? -3.120 -5.046 7.296 1.00 95.50 187 ASN A C 1
ATOM 1520 O O . ASN A 1 187 ? -3.310 -6.177 6.866 1.00 95.50 187 ASN A O 1
ATOM 1524 N N . GLN A 1 188 ? -4.119 -4.166 7.390 1.00 96.12 188 GLN A N 1
ATOM 1525 C CA . GLN A 1 188 ? -5.504 -4.537 7.086 1.00 96.12 188 GLN A CA 1
ATOM 1526 C C . GLN A 1 188 ? -5.701 -4.931 5.618 1.00 96.12 188 GLN A C 1
ATOM 1528 O O . GLN A 1 188 ? -6.435 -5.872 5.336 1.00 96.12 188 GLN A O 1
ATOM 1533 N N . PHE A 1 189 ? -5.029 -4.264 4.677 1.00 95.56 189 PHE A N 1
ATOM 1534 C CA . PHE A 1 189 ? -5.122 -4.608 3.254 1.00 95.56 189 PHE A CA 1
ATOM 1535 C C . PHE A 1 189 ? -4.367 -5.893 2.880 1.00 95.56 189 PHE A C 1
ATOM 1537 O O . PHE A 1 189 ? -4.625 -6.446 1.813 1.00 95.56 189 PHE A O 1
ATOM 1544 N N . GLN A 1 190 ? -3.469 -6.386 3.738 1.00 95.19 190 GLN A N 1
ATOM 1545 C CA . GLN A 1 190 ? -2.828 -7.698 3.582 1.00 95.19 190 GLN A CA 1
ATOM 1546 C C . GLN A 1 190 ? -3.742 -8.863 3.990 1.00 95.19 190 GLN A C 1
ATOM 1548 O O . GLN A 1 190 ? -3.387 -10.017 3.756 1.00 95.19 190 GLN A O 1
ATOM 1553 N N . ALA A 1 191 ? -4.911 -8.592 4.578 1.00 96.44 191 ALA A N 1
ATOM 1554 C CA . ALA A 1 191 ? -5.851 -9.637 4.954 1.00 96.44 191 ALA A CA 1
ATOM 1555 C C . ALA A 1 191 ? -6.321 -10.448 3.730 1.00 96.44 191 ALA A C 1
ATOM 1557 O O . ALA A 1 191 ? -6.725 -9.850 2.725 1.00 96.44 191 ALA A O 1
ATOM 1558 N N . PRO A 1 192 ? -6.370 -11.796 3.815 1.00 95.31 192 PRO A N 1
ATOM 1559 C CA . PRO A 1 192 ? -6.783 -12.656 2.700 1.00 95.31 192 PRO A CA 1
ATOM 1560 C C . PRO A 1 192 ? -8.149 -12.289 2.103 1.00 95.31 192 PRO A C 1
ATOM 1562 O O . PRO A 1 192 ? -8.363 -12.418 0.900 1.00 95.31 192 PRO A O 1
ATOM 1565 N N . ARG A 1 193 ? -9.058 -11.757 2.929 1.00 95.62 193 ARG A N 1
ATOM 1566 C CA . ARG A 1 193 ? -10.388 -11.277 2.526 1.00 95.62 193 ARG A CA 1
ATOM 1567 C C . ARG A 1 193 ? -10.350 -10.243 1.399 1.00 95.62 193 ARG A C 1
ATOM 1569 O O . ARG A 1 193 ? -11.267 -10.200 0.582 1.00 95.62 193 ARG A O 1
ATOM 1576 N N . PHE A 1 194 ? -9.317 -9.407 1.343 1.00 96.25 194 PHE A N 1
ATOM 1577 C CA . PHE A 1 194 ? -9.212 -8.349 0.339 1.00 96.25 194 PHE A CA 1
ATOM 1578 C C . PHE A 1 194 ? -8.430 -8.767 -0.909 1.00 96.25 194 PHE A C 1
ATOM 1580 O O . PHE A 1 194 ? -8.263 -7.949 -1.817 1.00 96.25 194 PHE A O 1
ATOM 1587 N N . ALA A 1 195 ? -8.029 -10.037 -1.025 1.00 96.19 195 ALA A N 1
ATOM 1588 C CA . ALA A 1 195 ? -7.321 -10.521 -2.204 1.00 96.19 195 ALA A CA 1
ATOM 1589 C C . ALA A 1 195 ? -8.152 -10.374 -3.487 1.00 96.19 195 ALA A C 1
ATOM 1591 O O . ALA A 1 195 ? -7.678 -9.822 -4.480 1.00 96.19 195 ALA A O 1
ATOM 1592 N N . ALA A 1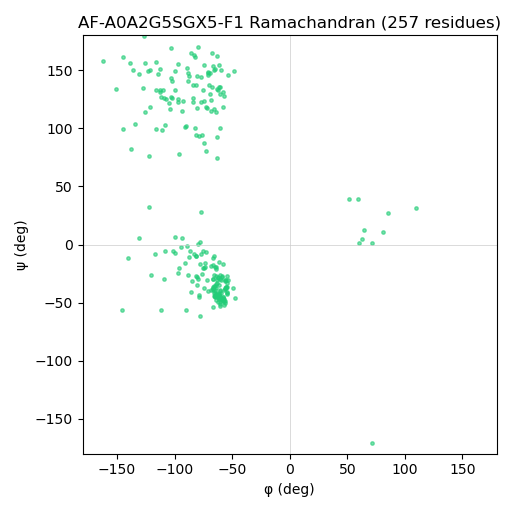 196 ? -9.431 -10.754 -3.436 1.00 96.56 196 ALA A N 1
ATOM 1593 C CA . ALA A 1 196 ? -10.367 -10.590 -4.548 1.00 96.56 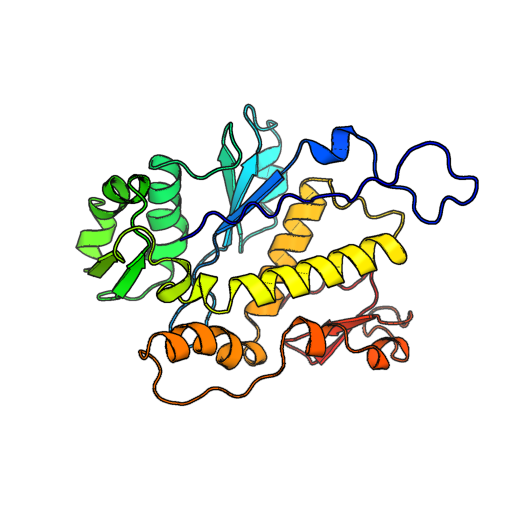196 ALA A CA 1
ATOM 1594 C C . ALA A 1 196 ? -10.574 -9.107 -4.934 1.00 96.56 196 ALA A C 1
ATOM 1596 O O . ALA A 1 196 ? -10.690 -8.768 -6.113 1.00 96.56 196 ALA A O 1
ATOM 1597 N N . MET A 1 197 ? -10.545 -8.198 -3.953 1.00 96.19 197 MET A N 1
ATOM 1598 C CA . MET A 1 197 ? -10.613 -6.752 -4.189 1.00 96.19 197 MET A CA 1
ATOM 1599 C C . MET A 1 197 ? -9.374 -6.243 -4.939 1.00 96.19 197 MET A C 1
ATOM 1601 O O . MET A 1 197 ? -9.506 -5.463 -5.882 1.00 96.19 197 MET A O 1
ATOM 1605 N N . ILE A 1 198 ? -8.177 -6.716 -4.578 1.00 94.94 198 ILE A N 1
ATOM 1606 C CA . ILE A 1 198 ? -6.927 -6.373 -5.274 1.00 94.94 198 ILE A CA 1
ATOM 1607 C C . ILE A 1 198 ? -6.938 -6.922 -6.709 1.00 94.94 198 ILE A C 1
ATOM 1609 O O . ILE A 1 198 ? -6.620 -6.195 -7.655 1.00 94.94 198 ILE A O 1
ATOM 1613 N N . GLN A 1 199 ? -7.378 -8.171 -6.887 1.00 95.81 199 GLN A N 1
ATOM 1614 C CA . GLN A 1 199 ? -7.511 -8.817 -8.198 1.00 95.81 199 GLN A CA 1
ATOM 1615 C C . GLN A 1 199 ? -8.444 -8.057 -9.142 1.00 95.81 199 GLN A C 1
ATOM 1617 O O . GLN A 1 199 ? -8.252 -8.109 -10.357 1.00 95.81 199 GLN A O 1
ATOM 1622 N N . ARG A 1 200 ? -9.415 -7.298 -8.613 1.00 95.75 200 ARG A N 1
ATOM 1623 C CA . ARG A 1 200 ? -10.350 -6.530 -9.440 1.00 95.75 200 ARG A CA 1
ATOM 1624 C C . ARG A 1 200 ? -9.645 -5.593 -10.416 1.00 95.75 200 ARG A C 1
ATOM 1626 O O . ARG A 1 200 ? -10.058 -5.527 -11.566 1.00 95.75 200 ARG A O 1
ATOM 1633 N N . GLY A 1 201 ? -8.575 -4.915 -9.997 1.00 92.12 201 GLY A N 1
ATOM 1634 C CA . GLY A 1 201 ? -7.822 -4.028 -10.891 1.00 92.12 201 GLY A CA 1
ATOM 1635 C C . GLY A 1 201 ? -7.171 -4.772 -12.064 1.00 92.12 201 GLY A C 1
ATOM 1636 O O . GLY A 1 201 ? -7.084 -4.233 -13.162 1.00 92.12 201 GLY A O 1
ATOM 1637 N N . PHE A 1 202 ? -6.743 -6.018 -11.848 1.00 94.19 202 PHE A N 1
ATOM 1638 C CA . PHE A 1 202 ? -6.159 -6.872 -12.886 1.00 94.19 202 PHE A CA 1
ATOM 1639 C C . PHE A 1 202 ? -7.219 -7.536 -13.773 1.00 94.19 202 PHE A C 1
ATOM 1641 O O . PHE A 1 202 ? -6.943 -7.809 -14.939 1.00 94.19 202 PHE A O 1
ATOM 1648 N N . TYR A 1 203 ? -8.424 -7.765 -13.243 1.00 95.62 203 TYR A N 1
ATOM 1649 C CA . TYR A 1 203 ? -9.582 -8.206 -14.023 1.00 95.62 203 TYR A CA 1
ATOM 1650 C C . TYR A 1 203 ? -10.016 -7.138 -15.034 1.00 95.62 203 TYR A C 1
ATOM 1652 O O . TYR A 1 203 ? -10.219 -7.458 -16.199 1.00 95.62 203 TYR A O 1
ATOM 1660 N N . GLU A 1 204 ? -10.076 -5.863 -14.630 1.00 92.69 204 GLU A N 1
ATOM 1661 C CA . GLU A 1 204 ? -10.391 -4.755 -15.554 1.00 92.69 204 GLU A CA 1
ATOM 1662 C C . GLU A 1 204 ? -9.369 -4.627 -16.696 1.00 92.69 204 GLU A C 1
ATOM 1664 O O . GLU A 1 204 ? -9.712 -4.212 -17.797 1.00 92.69 204 GLU A O 1
ATOM 1669 N N . LEU A 1 205 ? -8.114 -5.018 -16.449 1.00 90.38 205 LEU A N 1
ATOM 1670 C CA . LEU A 1 205 ? -7.057 -5.051 -17.462 1.00 90.38 205 LEU A CA 1
ATOM 1671 C C . LEU A 1 205 ? -7.097 -6.320 -18.343 1.00 90.38 205 LEU A C 1
ATOM 1673 O O . LEU A 1 205 ? -6.364 -6.404 -19.325 1.00 90.38 205 LEU A O 1
ATOM 1677 N N . GLY A 1 206 ? -7.912 -7.320 -17.994 1.00 92.44 206 GLY A N 1
ATOM 1678 C CA . GLY A 1 206 ? -8.006 -8.600 -18.706 1.00 92.44 206 GLY A CA 1
ATOM 1679 C C . GLY A 1 206 ? -6.909 -9.617 -18.367 1.00 92.44 206 GLY A C 1
ATOM 1680 O O . GLY A 1 206 ? -6.798 -10.634 -19.044 1.00 92.44 206 GLY A O 1
ATOM 1681 N N . ILE A 1 207 ? -6.101 -9.375 -17.326 1.00 90.56 207 ILE A N 1
ATOM 1682 C CA . ILE A 1 207 ? -5.063 -10.320 -16.867 1.00 90.56 207 ILE A CA 1
ATOM 1683 C C . ILE A 1 207 ? -5.685 -11.441 -16.033 1.00 90.56 207 ILE A C 1
ATOM 1685 O O . ILE A 1 207 ? -5.342 -12.611 -16.185 1.00 90.56 207 ILE A O 1
ATOM 1689 N N . VAL A 1 208 ? -6.602 -11.080 -15.135 1.00 92.50 208 VAL A N 1
ATOM 1690 C CA . VAL A 1 208 ? -7.395 -12.046 -14.372 1.00 92.50 208 VAL A CA 1
ATOM 1691 C C . VAL A 1 208 ? -8.690 -12.286 -15.137 1.00 92.50 208 VAL A C 1
ATOM 1693 O O . VAL A 1 208 ? -9.422 -11.345 -15.422 1.00 92.50 208 VAL A O 1
ATOM 1696 N N . THR A 1 209 ? -8.983 -13.539 -15.471 1.00 92.88 209 THR A N 1
ATOM 1697 C CA . THR A 1 209 ? -10.151 -13.906 -16.291 1.00 92.88 209 THR A CA 1
ATOM 1698 C C . THR A 1 209 ? -11.426 -14.067 -15.467 1.00 92.88 209 THR A C 1
ATOM 1700 O O . THR A 1 209 ? -12.523 -13.773 -15.938 1.00 92.88 209 THR A O 1
ATOM 1703 N N . THR A 1 210 ? -11.297 -14.506 -14.216 1.00 93.19 210 THR A N 1
ATOM 1704 C CA . THR A 1 210 ? -12.435 -14.718 -13.320 1.00 93.19 210 THR A CA 1
ATOM 1705 C C . THR A 1 210 ? -12.838 -13.414 -12.649 1.00 93.19 210 THR A C 1
ATOM 1707 O O . THR A 1 210 ? -12.025 -12.773 -11.986 1.00 93.19 210 THR A O 1
ATOM 1710 N N . LYS A 1 211 ? -14.116 -13.039 -12.764 1.00 94.25 211 LYS A N 1
ATOM 1711 C CA . LYS A 1 211 ? -14.656 -11.853 -12.092 1.00 94.25 211 LYS A CA 1
ATOM 1712 C C . LYS A 1 211 ? -14.639 -12.048 -10.567 1.00 94.25 211 LYS A C 1
ATOM 1714 O O . LYS A 1 211 ? -15.364 -12.914 -10.075 1.00 94.25 211 LYS A O 1
ATOM 1719 N N . PRO A 1 212 ? -13.879 -11.241 -9.806 1.00 93.69 212 PRO A N 1
ATOM 1720 C CA . PRO A 1 212 ? -13.808 -11.399 -8.361 1.00 93.69 212 PRO A CA 1
ATOM 1721 C C . PRO A 1 212 ? -15.058 -10.840 -7.671 1.00 93.69 212 PRO A C 1
ATOM 1723 O O . PRO A 1 212 ? -15.601 -9.806 -8.079 1.00 93.69 212 PRO A O 1
ATOM 1726 N N . ILE A 1 213 ? -15.477 -11.511 -6.596 1.00 94.06 213 ILE A N 1
ATOM 1727 C CA . ILE A 1 213 ? -16.554 -11.093 -5.688 1.00 94.06 213 ILE A CA 1
ATOM 1728 C C . ILE A 1 213 ? -15.917 -10.762 -4.339 1.00 94.06 213 ILE A C 1
ATOM 1730 O O . ILE A 1 213 ? -15.098 -11.530 -3.838 1.00 94.06 213 ILE A O 1
ATOM 1734 N N . PHE A 1 214 ? -16.253 -9.606 -3.775 1.00 94.56 214 PHE A N 1
ATOM 1735 C CA . PHE A 1 214 ? -15.670 -9.111 -2.530 1.00 94.56 214 PHE A CA 1
ATOM 1736 C C . PHE A 1 214 ? -16.546 -8.019 -1.916 1.00 94.56 214 PHE A C 1
ATOM 1738 O O . PHE A 1 214 ? -17.269 -7.323 -2.629 1.00 94.56 214 PHE A O 1
ATOM 1745 N N . ASP A 1 215 ? -16.384 -7.816 -0.612 1.00 92.62 215 ASP A N 1
ATOM 1746 C CA . ASP A 1 215 ? -16.825 -6.605 0.078 1.00 92.62 215 ASP A CA 1
ATOM 1747 C C . ASP A 1 215 ? -15.718 -5.549 0.009 1.00 92.62 215 ASP A C 1
ATOM 1749 O O . ASP A 1 215 ? -14.524 -5.875 0.072 1.00 92.62 215 ASP A O 1
ATOM 1753 N N . THR A 1 216 ? -16.072 -4.266 -0.094 1.00 94.44 216 THR A N 1
ATOM 1754 C CA . THR A 1 216 ? -15.034 -3.231 -0.028 1.00 94.44 216 THR A CA 1
ATOM 1755 C C . THR A 1 216 ? -14.479 -3.119 1.400 1.00 94.44 216 THR A C 1
ATOM 1757 O O . THR A 1 216 ? -15.229 -3.266 2.371 1.00 94.44 216 THR A O 1
ATOM 1760 N N . PRO A 1 217 ? -13.186 -2.776 1.579 1.00 95.50 217 PRO A N 1
ATOM 1761 C CA . PRO A 1 217 ? -12.605 -2.613 2.912 1.00 95.50 217 PRO A CA 1
ATOM 1762 C C . PRO A 1 217 ? -13.365 -1.607 3.774 1.00 95.50 217 PRO A C 1
ATOM 1764 O O . PRO A 1 217 ? -13.526 -1.787 4.976 1.00 95.50 217 PRO A O 1
ATOM 1767 N N . ALA A 1 218 ? -13.868 -0.543 3.150 1.00 93.94 218 ALA A N 1
ATOM 1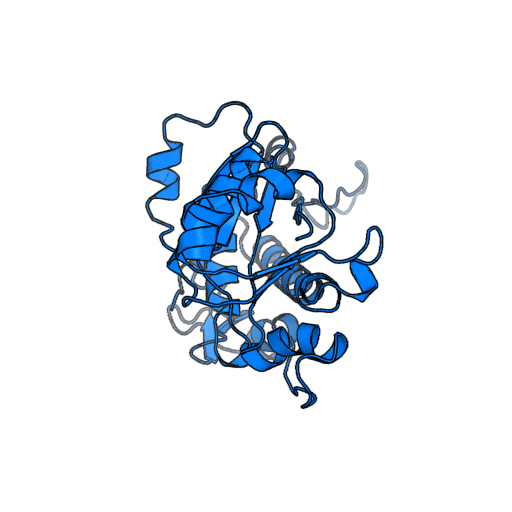768 C CA . ALA A 1 218 ? -14.601 0.503 3.838 1.00 93.94 218 ALA A CA 1
ATOM 1769 C C . ALA A 1 218 ? -16.001 0.061 4.306 1.00 93.94 218 ALA A C 1
ATOM 1771 O O . ALA A 1 218 ? -16.505 0.617 5.283 1.00 93.94 218 ALA A O 1
ATOM 1772 N N . GLU A 1 219 ? -16.657 -0.859 3.600 1.00 93.19 219 GLU A N 1
ATOM 1773 C CA . GLU A 1 219 ? -17.958 -1.424 3.987 1.00 93.19 219 GLU A CA 1
ATOM 1774 C C . GLU A 1 219 ? -17.791 -2.490 5.063 1.00 93.19 219 GLU A C 1
ATOM 1776 O O . GLU A 1 219 ? -18.493 -2.450 6.070 1.00 93.19 219 GLU A O 1
ATOM 1781 N N . PHE A 1 220 ? -16.818 -3.385 4.887 1.00 95.31 220 PHE A N 1
ATOM 1782 C CA . PHE A 1 220 ? -16.559 -4.462 5.833 1.00 95.31 220 PHE A CA 1
ATOM 1783 C C . PHE A 1 220 ? -16.056 -3.931 7.184 1.00 95.31 220 PHE A C 1
ATOM 1785 O O . PHE A 1 220 ? -16.637 -4.229 8.227 1.00 95.31 220 PHE A O 1
ATOM 1792 N N . CYS A 1 221 ? -14.998 -3.114 7.178 1.00 95.75 221 CYS A N 1
ATOM 1793 C CA . CYS A 1 221 ? -14.330 -2.702 8.413 1.00 95.75 221 CYS A CA 1
ATOM 1794 C C . CYS A 1 221 ? -15.089 -1.636 9.211 1.00 95.75 221 CYS A C 1
ATOM 1796 O O . CYS A 1 221 ? -14.886 -1.548 10.416 1.00 95.75 221 CYS A O 1
ATOM 1798 N N . PHE A 1 222 ? -15.931 -0.820 8.569 1.00 94.00 222 PHE A N 1
ATOM 1799 C CA . PHE A 1 222 ? -16.637 0.305 9.206 1.00 94.00 222 PHE A CA 1
ATOM 1800 C C . PHE A 1 222 ? -18.159 0.188 9.063 1.00 94.00 222 PHE A C 1
ATOM 1802 O O . PHE A 1 222 ? -18.859 1.193 8.909 1.00 94.00 222 PHE A O 1
ATOM 1809 N N . ASN A 1 223 ? -18.681 -1.038 9.051 1.00 90.50 223 ASN A N 1
ATOM 1810 C CA . ASN A 1 223 ? -20.117 -1.283 9.068 1.00 90.50 223 ASN A CA 1
ATOM 1811 C C . ASN A 1 223 ? -20.758 -0.622 10.313 1.00 90.50 223 ASN A C 1
ATOM 1813 O O . ASN A 1 223 ? -20.320 -0.898 11.432 1.00 90.50 223 ASN A O 1
ATOM 1817 N N . PRO A 1 224 ? -21.815 0.203 10.167 1.00 84.12 224 PRO A N 1
ATOM 1818 C CA . PRO A 1 224 ? -22.487 0.848 11.298 1.00 84.12 224 PRO A CA 1
ATOM 1819 C C . PRO A 1 224 ? -22.976 -0.113 12.390 1.00 84.12 224 PRO A C 1
ATOM 1821 O O . PRO A 1 224 ? -23.055 0.280 13.555 1.00 84.12 224 PRO A O 1
ATOM 1824 N N . ALA A 1 225 ? -23.281 -1.368 12.043 1.00 86.25 225 ALA A N 1
ATOM 1825 C CA . ALA A 1 225 ? -23.682 -2.389 13.010 1.00 86.25 225 ALA A CA 1
ATOM 1826 C C . ALA A 1 225 ? -22.603 -2.649 14.079 1.00 86.25 225 ALA A C 1
ATOM 1828 O O . ALA A 1 225 ? -22.954 -2.886 15.233 1.00 86.25 225 ALA A O 1
ATOM 1829 N N . ILE A 1 226 ? -21.318 -2.484 13.730 1.00 84.62 226 ILE A N 1
ATOM 1830 C CA . ILE A 1 226 ? -20.165 -2.665 14.634 1.00 84.62 226 ILE A CA 1
ATOM 1831 C C . ILE A 1 226 ? -20.220 -1.695 15.820 1.00 84.62 226 ILE A C 1
ATOM 1833 O O . ILE A 1 226 ? -19.701 -1.990 16.893 1.00 84.62 226 ILE A O 1
ATOM 1837 N N . GLY A 1 227 ? -20.883 -0.544 15.660 1.00 78.81 227 GLY A N 1
ATOM 1838 C CA . GLY A 1 227 ? -21.071 0.439 16.730 1.00 78.81 227 GLY A CA 1
ATOM 1839 C C . GLY A 1 227 ? -21.785 -0.106 17.971 1.00 78.81 227 GLY A C 1
ATOM 1840 O O . GLY A 1 227 ? -21.726 0.518 19.030 1.00 78.81 227 GLY A O 1
ATOM 1841 N N . LYS A 1 228 ? -22.463 -1.254 17.847 1.00 84.88 228 LYS A N 1
ATOM 1842 C CA . LYS A 1 228 ? -23.169 -1.939 18.937 1.00 84.88 228 LYS A CA 1
ATOM 1843 C C . LYS A 1 228 ? -22.287 -2.956 19.671 1.00 84.88 228 LYS A C 1
ATOM 1845 O O . LYS A 1 228 ? -22.631 -3.358 20.781 1.00 84.88 228 LYS A O 1
ATOM 1850 N N . ASP A 1 229 ? -21.154 -3.335 19.083 1.00 90.50 229 ASP A N 1
ATOM 1851 C CA . ASP A 1 229 ? -20.281 -4.384 19.600 1.00 90.50 229 ASP A CA 1
ATOM 1852 C C . ASP A 1 229 ? -19.235 -3.836 20.572 1.00 90.50 229 ASP A C 1
ATOM 1854 O O . ASP A 1 229 ? -18.781 -2.688 20.491 1.00 90.50 229 ASP A O 1
ATOM 1858 N N . LYS A 1 230 ? -18.801 -4.687 21.503 1.00 92.88 230 LYS A N 1
ATOM 1859 C CA . LYS A 1 230 ? -17.764 -4.345 22.481 1.00 92.88 230 LYS A CA 1
ATOM 1860 C C . LYS A 1 230 ? -16.377 -4.651 21.933 1.00 92.88 230 LYS A C 1
ATOM 1862 O O . LYS A 1 230 ? -16.149 -5.676 21.304 1.00 92.88 230 LYS A O 1
ATOM 1867 N N . CYS A 1 231 ? -15.435 -3.764 22.221 1.00 93.94 231 CYS A N 1
ATOM 1868 C CA . CYS A 1 231 ? -14.040 -3.917 21.847 1.00 93.94 231 CYS A CA 1
ATOM 1869 C C . CYS A 1 231 ? -13.472 -5.176 22.496 1.00 93.94 231 CYS A C 1
ATOM 1871 O O . CYS A 1 231 ? -13.569 -5.330 23.719 1.00 93.94 231 CYS A O 1
ATOM 1873 N N . LYS A 1 232 ? -12.823 -6.028 21.700 1.00 93.94 232 LYS A N 1
ATOM 1874 C CA . LYS A 1 232 ? -12.231 -7.279 22.178 1.00 93.94 232 LYS A CA 1
ATOM 1875 C C . LYS A 1 232 ? -11.231 -7.059 23.316 1.00 93.94 232 LYS A C 1
ATOM 1877 O O . LYS A 1 232 ? -11.204 -7.839 24.262 1.00 93.94 232 LYS A O 1
ATOM 1882 N N . SER A 1 233 ? -10.454 -5.975 23.259 1.00 92.88 233 SER A N 1
ATOM 1883 C CA . SER A 1 233 ? -9.386 -5.690 24.227 1.00 92.88 233 SER A CA 1
ATOM 1884 C C . SER A 1 233 ? -9.858 -4.968 25.491 1.00 92.88 233 SER A C 1
ATOM 1886 O O . SER A 1 233 ? -9.386 -5.277 26.578 1.00 92.88 233 SER A O 1
ATOM 1888 N N . CYS A 1 234 ? -10.762 -3.986 25.376 1.00 92.62 234 CYS A N 1
ATOM 1889 C CA . CYS A 1 234 ? -11.108 -3.095 26.499 1.00 92.62 234 CYS A CA 1
ATOM 1890 C C . CYS A 1 234 ? -12.612 -2.926 26.754 1.00 92.62 234 CYS A C 1
ATOM 1892 O O . CYS A 1 234 ? -13.001 -2.112 27.586 1.00 92.62 234 CYS A O 1
ATOM 1894 N N . ARG A 1 235 ? -13.468 -3.667 26.038 1.00 91.06 235 ARG A N 1
ATOM 1895 C CA . ARG A 1 235 ? -14.938 -3.685 26.175 1.00 91.06 235 ARG A CA 1
ATOM 1896 C C . ARG A 1 235 ? -15.684 -2.360 25.933 1.00 91.06 235 ARG A C 1
ATOM 1898 O O . ARG A 1 235 ? -16.910 -2.355 26.011 1.00 91.06 235 ARG A O 1
ATOM 1905 N N . ASN A 1 236 ? -14.987 -1.275 25.586 1.00 90.81 236 ASN A N 1
ATOM 1906 C CA . ASN A 1 236 ? -15.586 -0.030 25.087 1.00 90.81 236 ASN A CA 1
ATOM 1907 C C . ASN A 1 236 ? -16.321 -0.252 23.758 1.00 90.81 236 ASN A C 1
ATOM 1909 O O . ASN A 1 236 ? -16.043 -1.226 23.067 1.00 90.81 236 ASN A O 1
ATOM 1913 N N . LEU A 1 237 ? -17.208 0.666 23.366 1.00 90.44 237 LEU A N 1
ATOM 1914 C CA . LEU A 1 237 ? -17.896 0.577 22.074 1.00 90.44 237 LEU A CA 1
ATOM 1915 C C . LEU A 1 237 ? -16.897 0.541 20.911 1.00 90.44 237 LEU A C 1
ATOM 1917 O O . LEU A 1 237 ? -15.960 1.347 20.836 1.00 90.44 237 LEU A O 1
ATOM 1921 N N . SER A 1 238 ? -17.102 -0.422 20.021 1.00 92.81 238 SER A N 1
ATOM 1922 C CA . SER A 1 238 ? -16.294 -0.601 18.823 1.00 92.81 238 SER A CA 1
ATOM 1923 C C . SER A 1 238 ? -16.764 0.315 17.703 1.00 92.81 238 SER A C 1
ATOM 1925 O O . SER A 1 238 ? -17.860 0.864 17.716 1.00 92.81 238 SER A O 1
ATOM 1927 N N . PHE A 1 239 ? -15.907 0.498 16.709 1.00 91.06 239 PHE A N 1
ATOM 1928 C CA . PHE A 1 239 ? -16.271 1.159 15.450 1.00 91.06 239 PHE A CA 1
ATOM 1929 C C . PHE A 1 239 ? -15.622 0.481 14.238 1.00 91.06 239 PHE A C 1
ATOM 1931 O O . PHE A 1 239 ? -15.967 0.792 13.101 1.00 91.06 239 PHE A O 1
ATOM 1938 N N . PHE A 1 240 ? -14.667 -0.416 14.492 1.00 94.38 240 PHE A N 1
ATOM 1939 C CA . PHE A 1 240 ? -13.839 -1.061 13.494 1.00 94.38 240 PHE A CA 1
ATOM 1940 C C . PHE A 1 240 ? -13.891 -2.580 13.662 1.00 94.38 240 PHE A C 1
ATOM 1942 O O . PHE A 1 240 ? -13.736 -3.068 14.782 1.00 94.38 240 PHE A O 1
ATOM 1949 N N . LYS A 1 241 ? -14.058 -3.315 12.561 1.00 96.31 241 LYS A N 1
ATOM 1950 C CA . LYS A 1 241 ? -13.933 -4.778 12.488 1.00 96.31 241 LYS A CA 1
ATOM 1951 C C . LYS A 1 241 ? -12.648 -5.141 11.744 1.00 96.31 241 LYS A C 1
ATOM 1953 O O . LYS A 1 241 ? -12.439 -4.688 10.616 1.00 96.31 241 LYS A O 1
ATOM 1958 N N . CYS A 1 242 ? -11.796 -5.950 12.372 1.00 96.62 242 CYS A N 1
ATOM 1959 C CA . CYS A 1 242 ? -10.525 -6.378 11.792 1.00 96.62 242 CYS A CA 1
ATOM 1960 C C . CYS A 1 242 ? -10.739 -7.299 10.588 1.00 96.62 242 CYS A C 1
ATOM 1962 O O . CYS A 1 242 ? -11.555 -8.217 10.631 1.00 96.62 242 CYS A O 1
ATOM 1964 N N . ALA A 1 243 ? -9.987 -7.065 9.513 1.00 96.81 243 ALA A N 1
ATOM 1965 C CA . ALA A 1 243 ? -10.073 -7.853 8.287 1.00 96.81 243 ALA A CA 1
ATOM 1966 C C . ALA A 1 243 ? -9.438 -9.249 8.402 1.00 96.81 243 ALA A C 1
ATOM 1968 O O . ALA A 1 243 ? -9.772 -10.126 7.606 1.00 96.81 243 ALA A O 1
ATOM 1969 N N . HIS A 1 244 ? -8.554 -9.455 9.384 1.00 96.62 244 HIS A N 1
ATOM 1970 C CA . HIS A 1 244 ? -7.855 -10.723 9.620 1.00 96.62 244 HIS A CA 1
ATOM 1971 C C . HIS A 1 244 ? -8.605 -11.648 10.575 1.00 96.62 244 HIS A C 1
ATOM 1973 O O . HIS A 1 244 ? -8.902 -12.782 10.218 1.00 96.62 244 HIS A O 1
ATOM 1979 N N . CYS A 1 245 ? -8.907 -11.173 11.789 1.00 95.38 245 CYS A N 1
ATOM 1980 C CA . CYS A 1 245 ? -9.532 -11.988 12.837 1.00 95.38 245 CYS A CA 1
ATOM 1981 C C . CYS A 1 245 ? -11.035 -11.763 13.006 1.00 95.38 245 CYS A C 1
ATOM 1983 O O . CYS A 1 245 ? -11.654 -12.450 13.809 1.00 95.38 245 CYS A O 1
ATOM 1985 N N . GLU A 1 246 ? -11.622 -10.796 12.295 1.00 94.62 246 GLU A N 1
ATOM 1986 C CA . GLU A 1 246 ? -13.045 -10.440 12.393 1.00 94.62 246 GLU A CA 1
ATOM 1987 C C . GLU A 1 246 ? -13.520 -9.918 13.755 1.00 94.62 246 GLU A C 1
ATOM 1989 O O . GLU A 1 246 ? -14.699 -9.605 13.918 1.00 94.62 246 GLU A O 1
ATOM 1994 N N . GLU A 1 247 ? -12.609 -9.739 14.707 1.00 95.25 247 GLU A N 1
ATOM 1995 C CA . GLU A 1 247 ? -12.892 -9.129 16.000 1.00 95.25 247 GLU A CA 1
ATOM 1996 C C . GLU A 1 247 ? -13.069 -7.610 15.873 1.00 95.25 247 GLU A C 1
ATOM 1998 O O . GLU A 1 247 ? -12.538 -6.953 14.966 1.00 95.25 247 GLU A O 1
ATOM 2003 N N . THR A 1 248 ? -13.822 -7.035 16.809 1.00 95.94 248 THR A N 1
ATOM 2004 C CA . THR A 1 248 ? -14.158 -5.609 16.814 1.00 95.94 248 THR A CA 1
ATOM 2005 C C . THR A 1 248 ? -13.313 -4.825 17.812 1.00 95.94 248 THR A C 1
ATOM 2007 O O . THR A 1 248 ? -13.058 -5.277 18.932 1.00 95.94 248 THR A O 1
ATOM 2010 N N . TYR A 1 249 ? -12.902 -3.617 17.427 1.00 94.69 249 TYR A N 1
ATOM 2011 C CA . TYR A 1 249 ? -12.002 -2.768 18.205 1.00 94.69 249 TYR A CA 1
ATOM 2012 C C . TYR A 1 249 ? -12.528 -1.333 18.333 1.00 94.69 249 TYR A C 1
ATOM 2014 O O . TYR A 1 249 ? -13.183 -0.785 17.437 1.00 94.69 249 TYR A O 1
ATOM 2022 N N . CYS A 1 250 ? -12.228 -0.713 19.476 1.00 92.19 250 CYS A N 1
ATOM 2023 C CA . CYS A 1 250 ? -12.459 0.710 19.714 1.00 92.19 250 CYS A CA 1
ATOM 2024 C C . CYS A 1 250 ? -11.282 1.555 19.213 1.00 92.19 250 CYS A C 1
ATOM 2026 O O . CYS A 1 250 ? -10.168 1.062 19.044 1.00 92.19 250 CYS A O 1
ATOM 2028 N N . ILE A 1 251 ? -11.502 2.866 19.092 1.00 88.38 251 ILE A N 1
ATOM 2029 C CA . ILE A 1 251 ? -10.543 3.819 18.510 1.00 88.38 251 ILE A CA 1
ATOM 2030 C C . ILE A 1 251 ? -9.154 3.817 19.153 1.00 88.38 251 ILE A C 1
ATOM 2032 O O . ILE A 1 251 ? -8.165 4.073 18.472 1.00 88.38 251 ILE A O 1
ATOM 2036 N N . LYS A 1 252 ? -9.070 3.509 20.453 1.00 88.06 252 LYS A N 1
ATOM 2037 C CA . LYS A 1 252 ? -7.803 3.464 21.193 1.00 88.06 252 LYS A CA 1
ATOM 2038 C C . LYS A 1 252 ? -7.021 2.173 20.953 1.00 88.06 252 LYS A C 1
ATOM 2040 O O . LYS A 1 252 ? -5.805 2.201 21.029 1.00 88.06 252 LYS A O 1
ATOM 2045 N N . CYS A 1 253 ? -7.706 1.065 20.671 1.00 91.50 253 CYS A N 1
ATOM 2046 C CA . CYS A 1 253 ? -7.074 -0.244 20.489 1.00 91.50 253 CYS A CA 1
ATOM 2047 C C . CYS A 1 253 ? -6.810 -0.573 19.014 1.00 91.50 253 CYS A C 1
ATOM 2049 O O . CYS A 1 253 ? -5.979 -1.423 18.728 1.00 91.50 253 CYS A O 1
ATOM 2051 N N . THR A 1 254 ? -7.506 0.084 18.080 1.00 92.19 254 THR A N 1
ATOM 2052 C CA . THR A 1 254 ? -7.450 -0.255 16.652 1.00 92.19 254 THR A CA 1
ATOM 2053 C C . THR A 1 254 ? -6.054 -0.120 16.048 1.00 92.19 254 THR A C 1
ATOM 2055 O O . THR A 1 254 ? -5.600 -1.050 15.400 1.00 92.19 254 THR A O 1
ATOM 2058 N N . LEU A 1 255 ? -5.359 1.005 16.250 1.00 91.56 255 LEU A N 1
ATOM 2059 C CA . LEU A 1 255 ? -4.080 1.257 15.563 1.00 91.56 255 LEU A CA 1
ATOM 2060 C C . LEU A 1 255 ? -2.905 0.435 16.105 1.00 91.56 255 LEU A C 1
ATOM 2062 O O . LEU A 1 255 ? -1.903 0.299 15.410 1.00 91.56 255 LEU A O 1
ATOM 2066 N N . ASP A 1 256 ? -3.026 -0.089 17.323 1.00 90.44 256 ASP A N 1
ATOM 2067 C CA . ASP A 1 256 ? -2.016 -0.960 17.927 1.00 90.44 256 ASP A CA 1
ATOM 2068 C C . ASP A 1 256 ? -2.340 -2.454 17.686 1.00 90.44 256 ASP A C 1
ATOM 2070 O O . ASP A 1 256 ? -1.563 -3.327 18.065 1.00 90.44 256 ASP A O 1
ATOM 2074 N N . HIS A 1 257 ? -3.471 -2.763 17.035 1.00 92.31 257 HIS A N 1
ATOM 2075 C CA . HIS A 1 257 ? -3.851 -4.118 16.645 1.00 92.31 257 HIS A CA 1
ATOM 2076 C C . HIS A 1 257 ? -3.346 -4.440 15.230 1.00 92.31 257 HIS A C 1
ATOM 2078 O O . HIS A 1 257 ? -3.938 -4.024 14.231 1.00 92.31 257 HIS A O 1
ATOM 2084 N N . LEU A 1 258 ? -2.245 -5.192 15.166 1.00 91.75 258 LEU A N 1
ATOM 2085 C CA . LEU A 1 258 ? -1.595 -5.656 13.938 1.00 91.75 258 LEU A CA 1
ATOM 2086 C C . LEU A 1 258 ? -1.489 -7.192 13.947 1.00 91.75 258 LEU A C 1
ATOM 2088 O O . LEU A 1 258 ? -1.387 -7.794 15.018 1.00 91.75 258 LEU A O 1
ATOM 2092 N N . HIS A 1 259 ? -1.528 -7.794 12.758 1.00 90.94 259 HIS A N 1
ATOM 2093 C CA . HIS A 1 259 ? -1.365 -9.233 12.493 1.00 90.94 259 HIS A CA 1
ATOM 2094 C C . HIS A 1 259 ? -0.056 -9.535 11.772 1.00 90.94 259 HIS A C 1
ATOM 2096 O O . HIS A 1 259 ? 0.570 -10.562 12.102 1.00 90.94 259 HIS A O 1
#

Organism: NCBI:txid1611254

InterPro domains:
  IPR004875 DDE superfamily endonuclease domain [PF03184] (43-169)
  IPR007350 Transposase, Tc5, C-terminal [PF04236] (208-251)

Foldseek 3Di:
DPFDFPQVPFDDDDPDDPDDPADDDDPVLNQKIKTWDWDADLQQATFWATEMEICDPPDDPCVCVLCVVQPSYDYYYDVGNGDALVNLLVCCVHTHLVRDAAPEEAEEEPDPSPPVNCPDPSCVVSVYHYDYDDPPCCCQAPLCNVAVVVLLVLQLVVLVVQCRVPPPPQSCSDPSNVSLSVSLSNQQSRQPQRSLRSNCSVVSNVNDVDNGDHDRQNCLFQPVVQQPFAAPPPGPGFRTQRSHPRGTHHSVCRSVDGD

Sequence (259 aa):
MICFLICFMICFAKRGTDKVYRVCQRDNATRHSMTFNPCISADGKLTGKLFVTLYEPKPPRSIRQMVAPFTDLYVTHSHSGIMTSRLAEEWMEKCLLPSIPDRSLLLLDSWFGFNSMKLLRAVARKKLEIVTFPPRTTGQLQPLDLFFNRQLKCFLRKLQDEIRLKNNDFTISNRNNLLKIASFTQNQFQAPRFAAMIQRGFYELGIVTTKPIFDTPAEFCFNPAIGKDKCKSCRNLSFFKCAHCEETYCIKCTLDHLH

Mean predicted aligned error: 7.67 Å

Secondary structure (DSSP, 8-state):
---EEE-----PPPS--S-----PPPGGGGS--EEEE--B-TTS-B-SPEEEEEE-SS--TTHHHHHTT-TTEEEEEESSSSPPHHHHHHHIIIIIGGGS-TT-EEEE-S-GGGHHHHT-HHHHHTT-EEEEPPTT-HHHH-HIIIIIHHHHHHHHHHHHHHHHHH-TT--TTSHHHHHHHHHHHHHHHTSGGGHHHHHHHHHHTTSS-SPP----HHHHHT-GGGGGSBPTTT-SBP-EE-TTT--EE-HHHHTT---

Nearest PDB structures (foldseek):
  6rwl-assembly1_A  TM=5.285E-01  e=4.394E-02  Simian immunodeficiency virus
  1cz9-assembly1_A-2  TM=5.869E-01  e=8.997E-02  Avian sarcoma virus
  8fnn-assembly1_A  TM=4.333E-01  e=5.580E-02  Homo sapiens
  5ejk-assembly1_H  TM=5.463E-01  e=4.250E-01  Rous sarcoma virus - Prague C
  6vdk-assembly1_C  TM=3.847E-01  e=2.076E-01  Human immunodeficiency virus 1

Radius of gyration: 19.26 Å; Cα contacts (8 Å, |Δi|>4): 427; chains: 1; bounding box: 46×48×50 Å